Protein 3LZW (pdb70)

Nearest PDB structures (foldseek):
  3lzw-assembly1_A  TM=1.003E+00  e=1.083E-68  Bacillus subtilis
  8c16-assembly1_A  TM=9.761E-01  e=8.388E-53  Bacillus cereus ATCC 14579
  8c3m-assembly1_B  TM=6.891E-01  e=1.712E-38  Bacillus cereus ATCC 14579
  6gar-assembly1_B  TM=6.877E-01  e=2.517E-38  Bacillus cereus ATCC 14579
  6a4j-assembly1_B  TM=6.185E-01  e=4.947E-32  Staphylococcus aureus

B-factor: mean 24.21, std 14.95, range [6.67, 97.07]

Sequence (329 aa):
MREDTKVYDITIIGGGPVGLFTAFYGGMRQASVKIIESLPQLGGQLSALYPEKYIYDVAGFPKIRAQELINNLKEQMAKFDQTICLEQAVESVEKQADGVFKLVTNEETHYSKTVIITAGNGAFKPRKLELENAEQYEGKNLHYFVDDLQKFAGRRVAILGGGDSAVDWALMLEPIAKEVSIIHRRDKFRAHEHSVENLHASKVNVLTPFVPAELIGEDKIEQLVLEEVKGDRKEILEIDDLIVNYGFVSSLGPIKNWGLDIEKNSIVVKSTMETNIEGFFAAGDICTYEGKVNLIASGFGEAPTAVNNAKAYMDPKARVQPLHSTSLF

CATH classification: 3.50.50.60 (+1 more: 3.50.50.60)

Radius of gyration: 22.31 Å; Cα contacts (8 Å, |Δi|>4): 743; chains: 1; bounding box: 41×71×50 Å

Foldseek 3Di:
DAEDPDAWAEEEEAQALLSLLLLLLLQLLVTAYEYEAQAQDGHPCCVFPFQQDWDCPAPPPNIDRSVVSSVVSVVSNVVGDYHYHYNWFWQAWAQDPVQWIWTDTPPYIHIYNFYEYAAAQAHKDADADPAPCRVLQVVPFEAADDDDLQVQAQWAEEEEAQEQVRLVSQVVNLVGHVAYEYEALAPDGRYDVVSVVVSVVGPYHYHPNKDWDHFDDPRHTQKTWIAYDVDGDIDIDGGRHYYYHPGIDGHNNSVVVHPWDDDPQAGEADPLQDTPDPRYGYFANRYDDVPDDRDSNRSSVNSLSNSLSSSCSVDVVGHSDGDDPVPVD

Organism: Bacillus subtilis (strain 168) (NCBI:txid224308)

Solvent-accessible surface area: 16608 Å² total; per-residue (Å²): 154,131,102,32,105,110,61,18,31,0,0,0,12,11,0,9,15,15,0,0,33,0,0,16,33,0,8,18,31,163,9,33,2,0,0,2,12,23,2,44,72,22,0,10,51,4,14,15,99,64,45,70,98,104,17,152,87,8,90,77,69,124,126,6,85,0,42,73,4,0,68,50,7,80,125,66,9,76,112,52,135,42,49,64,15,67,99,8,16,11,83,37,10,85,77,62,121,111,25,29,1,60,0,29,2,82,65,23,11,0,29,0,98,0,0,0,0,10,14,16,83,6,34,24,105,21,118,100,11,168,28,139,72,2,128,112,6,67,86,106,0,8,25,22,68,21,124,67,49,118,91,0,50,50,72,82,2,0,0,0,5,6,21,49,54,0,0,60,56,0,42,79,0,59,109,44,11,128,88,9,9,0,2,16,167,104,100,142,6,187,7,77,132,119,24,23,94,67,0,109,78,20,166,13,72,41,23,32,28,11,54,19,37,80,16,59,15,156,92,84,2,82,55,0,18,0,71,47,51,207,29,160,110,150,59,113,21,103,12,44,6,0,0,3,18,74,33,52,70,43,70,10,39,58,8,112,123,17,59,21,74,44,101,178,81,19,0,46,10,113,104,51,13,29,2,81,39,108,0,1,3,0,0,1,38,0,1,27,75,182,67,33,82,98,80,23,36,23,0,32,40,9,0,27,46,0,0,9,29,0,33,28,77,37,52,124,182,21,192,69,138,27,134,141,56,132,91,84,133

Structure (mmCIF, N/CA/C/O backbone):
data_3LZW
#
_entry.id   3LZW
#
_cell.length_a   63.900
_cell.length_b   135.724
_cell.length_c   39.191
_cell.angle_alpha   90.00
_cell.angle_beta   90.00
_cell.angle_gamma   90.00
#
_symmetry.space_group_name_H-M   'P 21 21 2'
#
loop_
_entity.id
_entity.type
_entity.pdbx_description
1 polymer 'Ferredoxin--NADP reductase 2'
2 non-polymer 'FLAVIN-ADENINE DINUCLEOTIDE'
3 non-polymer 'NADP NICOTINAMIDE-ADENINE-DINUCLEOTIDE PHOSPHATE'
4 non-polymer 'SODIUM ION'
5 water water
#
loop_
_atom_site.group_PDB
_atom_site.id
_atom_site.type_symbol
_atom_site.label_atom_id
_atom_site.label_alt_id
_atom_site.label_comp_id
_atom_site.label_asym_id
_atom_site.label_entity_id
_atom_site.label_seq_id
_atom_site.pdbx_PDB_ins_code
_atom_site.Cartn_x
_atom_site.Cartn_y
_atom_site.Cartn_z
_atom_site.occupancy
_atom_site.B_iso_or_equiv
_atom_site.auth_seq_id
_atom_site.auth_comp_id
_atom_site.auth_asym_id
_atom_site.auth_atom_id
_atom_site.pdbx_PDB_model_num
ATOM 1 N N . MET A 1 1 ? -33.788 -18.191 9.803 1.00 26.53 1 MET A N 1
ATOM 2 C CA . MET A 1 1 ? -33.133 -16.941 9.329 1.00 25.73 1 MET A CA 1
ATOM 3 C C . MET A 1 1 ? -33.873 -15.733 9.878 1.00 25.61 1 MET A C 1
ATOM 4 O O . MET A 1 1 ? -35.096 -15.664 9.792 1.00 27.10 1 MET A O 1
ATOM 9 N N . ARG A 1 2 ? -33.132 -14.787 10.443 1.00 24.34 2 ARG A N 1
ATOM 10 C CA . ARG A 1 2 ? -33.692 -13.490 10.807 1.00 23.79 2 ARG A CA 1
ATOM 11 C C . ARG A 1 2 ? -33.041 -12.406 9.952 1.00 21.77 2 ARG A C 1
ATOM 12 O O . ARG A 1 2 ? -32.116 -12.680 9.185 1.00 20.33 2 ARG A O 1
ATOM 20 N N . GLU A 1 3 ? -33.563 -11.189 10.045 1.00 20.59 3 GLU A N 1
ATOM 21 C CA . GLU A 1 3 ? -33.109 -10.102 9.183 1.00 19.42 3 GLU A CA 1
ATOM 22 C C . GLU A 1 3 ? -33.022 -8.814 9.972 1.00 18.80 3 GLU A C 1
ATOM 23 O O . GLU A 1 3 ? -33.996 -8.404 10.607 1.00 19.19 3 GLU A O 1
ATOM 29 N N . ASP A 1 4 ? -31.851 -8.186 9.921 1.00 17.15 4 ASP A N 1
ATOM 30 C CA . ASP A 1 4 ? -31.625 -6.884 10.532 1.00 16.74 4 ASP A CA 1
ATOM 31 C C . ASP A 1 4 ? -31.720 -5.855 9.420 1.00 16.32 4 ASP A C 1
ATOM 32 O O . ASP A 1 4 ? -30.823 -5.763 8.590 1.00 15.36 4 ASP A O 1
ATOM 37 N N . THR A 1 5 ? -32.817 -5.097 9.395 1.00 16.38 5 THR A N 1
ATOM 38 C CA . THR A 1 5 ? -33.058 -4.156 8.298 1.00 16.56 5 THR A CA 1
ATOM 39 C C . THR A 1 5 ? -32.415 -2.782 8.509 1.00 16.42 5 THR A C 1
ATOM 40 O O . THR A 1 5 ? -32.684 -1.856 7.742 1.00 16.94 5 THR A O 1
ATOM 44 N N . LYS A 1 6 ? -31.569 -2.640 9.529 1.00 16.54 6 LYS A N 1
ATOM 45 C CA . LYS A 1 6 ? -30.757 -1.430 9.654 1.00 16.59 6 LYS A CA 1
ATOM 46 C C . LYS A 1 6 ? -29.549 -1.504 8.746 1.00 15.77 6 LYS A C 1
ATOM 47 O O . LYS A 1 6 ? -28.753 -2.437 8.839 1.00 16.03 6 LYS A O 1
ATOM 53 N N . VAL A 1 7 ? -29.415 -0.516 7.867 1.00 15.44 7 VAL A N 1
ATOM 54 C CA . VAL A 1 7 ? -28.237 -0.420 7.022 1.00 14.72 7 VAL A CA 1
ATOM 55 C C . VAL A 1 7 ? -27.152 0.273 7.834 1.00 13.94 7 VAL A C 1
ATOM 56 O O . VAL A 1 7 ? -27.212 1.482 8.069 1.00 14.57 7 VAL A O 1
ATOM 60 N N . TYR A 1 8 ? -26.176 -0.508 8.283 1.00 13.59 8 TYR A N 1
ATOM 61 C CA . TYR A 1 8 ? -25.034 0.026 9.007 1.00 12.89 8 TYR A CA 1
ATOM 62 C C . TYR A 1 8 ? -24.083 0.726 8.040 1.00 12.81 8 TYR A C 1
ATOM 63 O O . TYR A 1 8 ? -24.079 0.453 6.842 1.00 12.78 8 TYR A O 1
ATOM 72 N N . ASP A 1 9 ? -23.298 1.658 8.561 1.00 12.74 9 ASP A N 1
ATOM 73 C CA . ASP A 1 9 ? -22.267 2.322 7.767 1.00 12.48 9 ASP A CA 1
ATOM 74 C C . ASP A 1 9 ? -21.132 1.358 7.454 1.00 11.95 9 ASP A C 1
ATOM 75 O O . ASP A 1 9 ? -20.764 1.172 6.291 1.00 11.89 9 ASP A O 1
ATOM 80 N N . ILE A 1 10 ? -20.591 0.757 8.512 1.00 11.47 10 ILE A N 1
ATOM 81 C CA . ILE A 1 10 ? -19.479 -0.183 8.425 1.00 11.42 10 ILE A CA 1
ATOM 82 C C . ILE A 1 10 ? -19.855 -1.491 9.097 1.00 11.17 10 ILE A C 1
ATOM 83 O O . ILE A 1 10 ? -20.216 -1.516 10.276 1.00 11.32 10 ILE A O 1
ATOM 88 N N . THR A 1 11 ? -19.784 -2.578 8.344 1.00 10.89 11 THR A N 1
ATOM 89 C CA . THR A 1 11 ? -19.931 -3.916 8.920 1.00 10.46 11 THR A CA 1
ATOM 90 C C . THR A 1 11 ? -18.608 -4.649 8.780 1.00 9.99 11 THR A C 1
ATOM 91 O O . THR A 1 11 ? -18.058 -4.762 7.677 1.00 9.47 11 THR A O 1
ATOM 95 N N . ILE A 1 12 ? -18.113 -5.133 9.911 1.00 9.71 12 ILE A N 1
ATOM 96 C CA . ILE A 1 12 ? -16.795 -5.753 10.025 1.00 9.70 12 ILE A CA 1
ATOM 97 C C . ILE A 1 12 ? -16.968 -7.265 10.128 1.00 9.84 12 ILE A C 1
ATOM 98 O O . ILE A 1 12 ? -17.710 -7.756 10.987 1.00 9.94 12 ILE A O 1
ATOM 103 N N . ILE A 1 13 ? -16.295 -7.998 9.247 1.00 9.63 13 ILE A N 1
ATOM 104 C CA . ILE A 1 13 ? -16.328 -9.462 9.271 1.00 9.80 13 ILE A CA 1
ATOM 105 C C . ILE A 1 13 ? -15.100 -9.959 10.022 1.00 9.18 13 ILE A C 1
ATOM 106 O O . ILE A 1 13 ? -13.980 -9.953 9.492 1.00 9.24 13 ILE A O 1
ATOM 111 N N . GLY A 1 14 ? -15.321 -10.355 11.271 1.00 9.29 14 GLY A N 1
ATOM 112 C CA . GLY A 1 14 ? -14.278 -10.903 12.125 1.00 9.43 14 GLY A CA 1
ATOM 113 C C . GLY A 1 14 ? -13.886 -9.975 13.256 1.00 9.19 14 GLY A C 1
ATOM 114 O O . GLY A 1 14 ? -13.487 -8.831 13.017 1.00 9.47 14 GLY A O 1
ATOM 115 N N . GLY A 1 15 ? -13.966 -10.481 14.486 1.00 9.55 15 GLY A N 1
ATOM 116 C CA . GLY A 1 15 ? -13.701 -9.697 15.680 1.00 9.46 15 GLY A CA 1
ATOM 117 C C . GLY A 1 15 ? -12.393 -10.017 16.380 1.00 9.19 15 GLY A C 1
ATOM 118 O O . GLY A 1 15 ? -12.343 -10.073 17.610 1.00 8.56 15 GLY A O 1
ATOM 119 N N . GLY A 1 16 ? -11.345 -10.221 15.588 1.00 8.38 16 GLY A N 1
ATOM 120 C CA . GLY A 1 16 ? -9.975 -10.338 16.080 1.00 8.50 16 GLY A CA 1
ATOM 121 C C . GLY A 1 16 ? -9.430 -8.955 16.384 1.00 7.90 16 GLY A C 1
ATOM 122 O O . GLY A 1 16 ? -10.156 -7.973 16.274 1.00 6.85 16 GLY A O 1
ATOM 123 N N . PRO A 1 17 ? -8.139 -8.855 16.748 1.00 7.73 17 PRO A N 1
ATOM 124 C CA . PRO A 1 17 ? -7.600 -7.551 17.146 1.00 7.88 17 PRO A CA 1
ATOM 125 C C . PRO A 1 17 ? -7.785 -6.468 16.081 1.00 7.57 17 PRO A C 1
ATOM 126 O O . PRO A 1 17 ? -8.067 -5.323 16.411 1.00 8.00 17 PRO A O 1
ATOM 130 N N . VAL A 1 18 ? -7.645 -6.831 14.806 1.00 7.41 18 VAL A N 1
ATOM 131 C CA . VAL A 1 18 ? -7.736 -5.848 13.735 1.00 7.14 18 VAL A CA 1
ATOM 132 C C . VAL A 1 18 ? -9.188 -5.367 13.557 1.00 7.20 18 VAL A C 1
ATOM 133 O O . VAL A 1 18 ? -9.434 -4.166 13.440 1.00 7.34 18 VAL A O 1
ATOM 137 N N . GLY A 1 19 ? -10.138 -6.294 13.597 1.00 7.72 19 GLY A N 1
ATOM 138 C CA . GLY A 1 19 ? -11.569 -5.958 13.598 1.00 7.72 19 GLY A CA 1
ATOM 139 C C . GLY A 1 19 ? -11.990 -5.074 14.759 1.00 7.81 19 GLY A C 1
ATOM 140 O O . GLY A 1 19 ? -12.788 -4.151 14.590 1.00 8.21 19 GLY A O 1
ATOM 141 N N . LEU A 1 20 ? -11.455 -5.352 15.944 1.00 7.69 20 LEU A N 1
ATOM 142 C CA . LEU A 1 20 ? -11.735 -4.521 17.118 1.00 8.16 20 LEU A CA 1
ATOM 143 C C . LEU A 1 20 ? -11.207 -3.087 16.943 1.00 7.97 20 LEU A C 1
ATOM 144 O O . LEU A 1 20 ? -11.908 -2.119 17.238 1.00 8.41 20 LEU A O 1
ATOM 149 N N . PHE A 1 21 ? -9.986 -2.929 16.436 1.00 8.30 21 PHE A N 1
ATOM 150 C CA . PHE A 1 21 ? -9.463 -1.578 16.249 1.00 8.07 21 PHE A CA 1
ATOM 151 C C . PHE A 1 21 ? -10.183 -0.880 15.085 1.00 8.09 21 PHE A C 1
ATOM 152 O O . PHE A 1 21 ? -10.431 0.330 15.133 1.00 8.30 21 PHE A O 1
ATOM 160 N N . THR A 1 22 ? -10.535 -1.642 14.054 1.00 8.38 22 THR A N 1
ATOM 161 C CA . THR A 1 22 ? -11.397 -1.132 12.974 1.00 8.76 22 THR A CA 1
ATOM 162 C C . THR A 1 22 ? -12.714 -0.575 13.539 1.00 9.08 22 THR A C 1
ATOM 163 O O . THR A 1 22 ? -13.115 0.544 13.202 1.00 8.97 22 THR A O 1
ATOM 167 N N . ALA A 1 23 ? -13.368 -1.343 14.415 1.00 9.42 23 ALA A N 1
ATOM 168 C CA . ALA A 1 23 ? -14.607 -0.913 15.070 1.00 9.76 23 ALA A CA 1
ATOM 169 C C . ALA A 1 23 ? -14.412 0.402 15.834 1.00 9.98 23 ALA A C 1
ATOM 170 O O . ALA A 1 23 ? -15.197 1.348 15.670 1.00 10.18 23 ALA A O 1
ATOM 172 N N . PHE A 1 24 ? -13.357 0.464 16.644 1.00 9.57 24 PHE A N 1
ATOM 173 C CA . PHE A 1 24 ? -13.002 1.691 17.347 1.00 9.90 24 PHE A CA 1
ATOM 174 C C . PHE A 1 24 ? -12.874 2.875 16.385 1.00 10.10 24 PHE A C 1
ATOM 175 O O . PHE A 1 24 ? -13.462 3.934 16.618 1.00 10.58 24 PHE A O 1
ATOM 183 N N . TYR A 1 25 ? -12.105 2.707 15.309 1.00 10.17 25 TYR A N 1
ATOM 184 C CA . TYR A 1 25 ? -11.885 3.829 14.400 1.00 10.55 25 TYR A CA 1
ATOM 185 C C . TYR A 1 25 ? -13.181 4.243 13.670 1.00 10.71 25 TYR A C 1
ATOM 186 O O . TYR A 1 25 ? -13.366 5.412 13.337 1.00 10.54 25 TYR A O 1
ATOM 195 N N . GLY A 1 26 ? -14.073 3.284 13.443 1.00 10.62 26 GLY A N 1
ATOM 196 C CA . GLY A 1 26 ? -15.390 3.597 12.899 1.00 11.52 26 GLY A CA 1
ATOM 197 C C . GLY A 1 26 ? -16.114 4.579 13.799 1.00 12.01 26 GLY A C 1
ATOM 198 O O . GLY A 1 26 ? -16.752 5.520 13.323 1.00 11.92 26 GLY A O 1
ATOM 199 N N . GLY A 1 27 ? -16.004 4.356 15.108 1.00 12.02 27 GLY A N 1
AT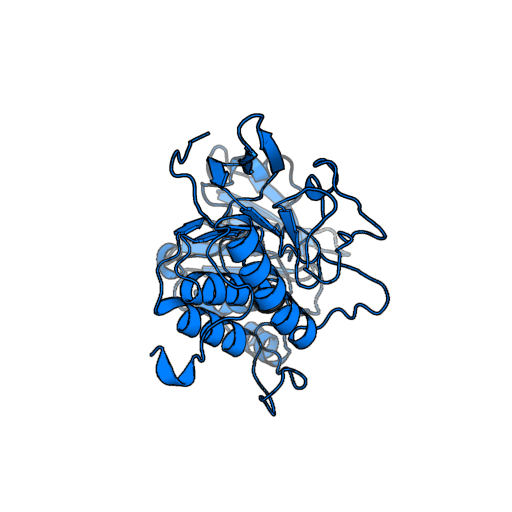OM 200 C CA . GLY A 1 27 ? -16.584 5.251 16.100 1.00 13.26 27 GLY A CA 1
ATOM 201 C C . GLY A 1 27 ? -15.966 6.636 16.050 1.00 13.93 27 GLY A C 1
ATOM 202 O O . GLY A 1 27 ? -16.666 7.646 16.170 1.00 14.34 27 GLY A O 1
ATOM 203 N N . MET A 1 28 ? -14.650 6.675 15.846 1.00 13.89 28 MET A N 1
ATOM 204 C CA . MET A 1 28 ? -13.918 7.935 15.722 1.00 14.88 28 MET A CA 1
ATOM 205 C C . MET A 1 28 ? -14.397 8.771 14.542 1.00 14.52 28 MET A C 1
ATOM 206 O O . MET A 1 28 ? -14.314 10.005 14.574 1.00 14.88 28 MET A O 1
ATOM 211 N N . ARG A 1 29 ? -14.888 8.101 13.502 1.00 13.86 29 ARG A N 1
ATOM 212 C CA . ARG A 1 29 ? -15.431 8.780 12.337 1.00 14.30 29 ARG A CA 1
ATOM 213 C C . ARG A 1 29 ? -16.964 8.831 12.358 1.00 14.85 29 ARG A C 1
ATOM 214 O O . ARG A 1 29 ? -17.588 9.074 11.332 1.00 15.37 29 ARG A O 1
ATOM 222 N N . GLN A 1 30 ? -17.559 8.627 13.531 1.00 15.47 30 GLN A N 1
ATOM 223 C CA . GLN A 1 30 ? -19.010 8.751 13.708 1.00 16.63 30 GLN A CA 1
ATOM 224 C C . GLN A 1 30 ? -19.804 7.882 12.724 1.00 16.07 30 GLN A C 1
ATOM 225 O O . GLN A 1 30 ? -20.812 8.315 12.162 1.00 17.14 30 GLN A O 1
ATOM 231 N N . ALA A 1 31 ? -19.339 6.653 12.536 1.00 14.49 31 ALA A N 1
ATOM 232 C CA . ALA A 1 31 ? -20.006 5.682 11.683 1.00 14.18 31 ALA A CA 1
ATOM 233 C C . ALA A 1 31 ? -20.715 4.639 12.548 1.00 14.04 31 ALA A C 1
ATOM 234 O O . ALA A 1 31 ? -20.181 4.219 13.587 1.00 14.05 31 ALA A O 1
ATOM 236 N N . SER A 1 32 ? -21.914 4.228 12.137 1.00 13.76 32 SER A N 1
ATOM 237 C CA . SER A 1 32 ? -22.564 3.073 12.760 1.00 13.27 32 SER A CA 1
ATOM 238 C C . SER A 1 32 ? -21.749 1.823 12.424 1.00 12.18 32 SER A C 1
ATOM 239 O O . SER A 1 32 ? -21.299 1.649 11.283 1.00 11.91 32 SER A O 1
ATOM 242 N N . VAL A 1 33 ? -21.514 0.987 13.433 1.00 11.87 33 VAL A N 1
ATOM 243 C CA . VAL A 1 33 ? -20.607 -0.146 13.300 1.00 11.64 33 VAL A CA 1
ATOM 244 C C . VAL A 1 33 ? -21.247 -1.446 13.788 1.00 11.72 33 VAL A C 1
ATOM 245 O O . VAL A 1 33 ? -21.853 -1.494 14.867 1.00 12.01 33 VAL A O 1
ATOM 249 N N . LYS A 1 34 ? -21.099 -2.486 12.976 1.00 11.33 34 LYS A N 1
ATOM 250 C CA . LYS A 1 34 ? -21.421 -3.847 13.380 1.00 11.75 34 LYS A CA 1
ATOM 251 C C . LYS A 1 34 ? -20.207 -4.746 13.208 1.00 11.65 34 LYS A C 1
ATOM 252 O O . LYS A 1 34 ? -19.510 -4.658 12.186 1.00 11.69 34 LYS A O 1
ATOM 258 N N . ILE A 1 35 ? -19.967 -5.607 14.196 1.00 11.85 35 ILE A N 1
ATOM 259 C CA . ILE A 1 35 ? -18.990 -6.689 14.078 1.00 11.85 35 ILE A CA 1
ATOM 260 C C . ILE A 1 35 ? -19.728 -8.022 14.016 1.00 11.70 35 ILE A C 1
ATOM 261 O O . ILE A 1 35 ? -20.566 -8.319 14.872 1.00 11.87 35 ILE A O 1
ATOM 266 N N . ILE A 1 36 ? -19.399 -8.829 13.010 1.00 11.01 36 ILE A N 1
ATOM 267 C CA . ILE A 1 36 ? -19.913 -10.195 12.921 1.00 11.03 36 ILE A CA 1
ATOM 268 C C . ILE A 1 36 ? -18.735 -11.151 13.135 1.00 10.82 36 ILE A C 1
ATOM 269 O O . ILE A 1 36 ? -17.708 -11.041 12.458 1.00 10.30 36 ILE A O 1
ATOM 274 N N . GLU A 1 37 ? -18.883 -12.055 14.102 1.00 10.74 37 GLU A N 1
ATOM 275 C CA . GLU A 1 37 ? -17.811 -12.968 14.505 1.00 10.83 37 GLU A CA 1
ATOM 276 C C . GLU A 1 37 ? -18.339 -14.393 14.647 1.00 11.07 37 GLU A C 1
ATOM 277 O O . GLU A 1 37 ? -19.388 -14.619 15.264 1.00 11.41 37 GLU A O 1
ATOM 283 N N . SER A 1 38 ? -17.580 -15.338 14.090 1.00 11.02 38 SER A N 1
ATOM 284 C CA . SER A 1 38 ? -17.906 -16.761 14.084 1.00 12.10 38 SER A CA 1
ATOM 285 C C . SER A 1 38 ? -17.980 -17.410 15.473 1.00 12.44 38 SER A C 1
ATOM 286 O O . SER A 1 38 ? -18.847 -18.241 15.724 1.00 12.58 38 SER A O 1
ATOM 289 N N . LEU A 1 39 ? -17.049 -17.046 16.350 1.00 12.40 39 LEU A N 1
ATOM 290 C CA . LEU A 1 39 ? -16.948 -17.619 17.692 1.00 12.95 39 LEU A CA 1
ATOM 291 C C . LEU A 1 39 ? -17.873 -16.915 18.677 1.00 13.62 39 LEU A C 1
ATOM 292 O O . LEU A 1 39 ? -18.362 -15.822 18.394 1.00 13.69 39 LEU A O 1
ATOM 297 N N . PRO A 1 40 ? -18.106 -17.534 19.848 1.00 14.76 40 PRO A N 1
ATOM 298 C CA . PRO A 1 40 ? -18.862 -16.861 20.897 1.00 15.01 40 PRO A CA 1
ATOM 299 C C . PRO A 1 40 ? -18.001 -15.903 21.727 1.00 14.91 40 PRO A C 1
ATOM 300 O O . PRO A 1 40 ? -18.415 -15.494 22.807 1.00 14.85 40 PRO A O 1
ATOM 304 N N . GLN A 1 41 ? -16.818 -15.555 21.221 1.00 14.08 41 GLN A N 1
ATOM 305 C CA . GLN A 1 41 ? -15.937 -14.577 21.867 1.00 14.16 41 GLN A CA 1
ATOM 306 C C . GLN A 1 41 ? -15.240 -13.743 20.809 1.00 13.12 41 GLN A C 1
ATOM 307 O O . GLN A 1 41 ? -15.062 -14.203 19.677 1.00 13.02 41 GLN A O 1
ATOM 313 N N . LEU A 1 42 ? -14.838 -12.531 21.185 1.00 12.35 42 LEU A N 1
ATOM 314 C CA . LEU A 1 42 ? -13.964 -11.712 20.355 1.00 11.57 42 LEU A CA 1
ATOM 315 C C . LEU A 1 42 ? -12.515 -12.050 20.689 1.00 11.46 42 LEU A C 1
ATOM 316 O O . LEU A 1 42 ? -12.236 -12.740 21.687 1.00 12.21 42 LEU A O 1
ATOM 321 N N . GLY A 1 43 ? -11.604 -11.582 19.846 1.00 10.77 43 GLY A N 1
ATOM 322 C CA . GLY A 1 43 ? -10.172 -11.695 20.104 1.00 10.55 43 GLY A CA 1
ATOM 323 C C . GLY A 1 43 ? -9.369 -12.485 19.080 1.00 10.45 43 GLY A C 1
ATOM 324 O O . GLY A 1 43 ? -8.139 -12.449 19.110 1.00 9.81 43 GLY A O 1
ATOM 325 N N . GLY A 1 44 ? -10.051 -13.210 18.186 1.00 9.91 44 GLY A N 1
ATOM 326 C CA . GLY A 1 44 ? -9.392 -13.865 17.057 1.00 9.74 44 GLY A CA 1
ATOM 327 C C . GLY A 1 44 ? -8.307 -14.844 17.472 1.00 9.69 44 GLY A C 1
ATOM 328 O O . GLY A 1 44 ? -8.497 -15.629 18.406 1.00 10.10 44 GLY A O 1
ATOM 329 N N . GLN A 1 45 ? -7.165 -14.794 16.788 1.00 9.50 45 GLN A N 1
ATOM 330 C CA . GLN A 1 45 ? -6.055 -15.719 17.067 1.00 9.83 45 GLN A CA 1
ATOM 331 C C . GLN A 1 45 ? -5.484 -15.539 18.472 1.00 9.81 45 GLN A C 1
ATOM 332 O O . GLN A 1 45 ? -5.025 -16.490 19.091 1.00 9.79 45 GLN A O 1
ATOM 338 N N . LEU A 1 46 ? -5.492 -14.307 18.965 1.00 9.58 46 LEU A N 1
ATOM 339 C CA . LEU A 1 46 ? -4.936 -14.026 20.281 1.00 10.32 46 LEU A CA 1
ATOM 340 C C . LEU A 1 46 ? -5.741 -14.746 21.372 1.00 10.85 46 LEU A C 1
ATOM 341 O O . LEU A 1 46 ? -5.193 -15.476 22.196 1.00 11.18 46 LEU A O 1
ATOM 346 N N . SER A 1 47 ? -7.051 -14.565 21.348 1.00 11.02 47 SER A N 1
ATOM 347 C CA . SER A 1 47 ? -7.917 -15.141 22.374 1.00 11.73 47 SER A CA 1
ATOM 348 C C . SER A 1 47 ? -8.112 -16.648 22.213 1.00 12.48 47 SER A C 1
ATOM 349 O O . SER A 1 47 ? -8.264 -17.358 23.204 1.00 13.00 47 SER A O 1
ATOM 352 N N . ALA A 1 48 ? -8.093 -17.126 20.972 1.00 12.26 48 ALA A N 1
ATOM 353 C CA . ALA A 1 48 ? -8.347 -18.532 20.679 1.00 12.72 48 ALA A CA 1
ATOM 354 C C . ALA A 1 48 ? -7.095 -19.394 20.793 1.00 12.91 48 ALA A C 1
ATOM 355 O O . ALA A 1 48 ? -7.176 -20.554 21.228 1.00 14.36 48 ALA A O 1
ATOM 357 N N . LEU A 1 49 ? -5.942 -18.833 20.427 1.00 12.94 49 LEU A N 1
ATOM 358 C CA . LEU A 1 49 ? -4.722 -19.633 20.263 1.00 12.90 49 LEU A CA 1
ATOM 359 C C . LEU A 1 49 ? -3.560 -19.327 21.215 1.00 12.66 49 LEU A C 1
ATOM 360 O O . LEU A 1 49 ? -2.754 -20.221 21.475 1.00 13.11 49 LEU A O 1
ATOM 365 N N . TYR A 1 50 ? -3.450 -18.097 21.713 1.00 11.77 50 TYR A N 1
ATOM 366 C CA . TYR A 1 50 ? -2.356 -17.755 22.640 1.00 11.94 50 TYR A CA 1
ATOM 367 C C . TYR A 1 50 ? -2.677 -16.651 23.649 1.00 11.66 50 TYR A C 1
ATOM 368 O O . TYR A 1 50 ? -1.863 -15.746 23.868 1.00 11.37 50 TYR A O 1
ATOM 377 N N . PRO A 1 51 ? -3.841 -16.755 24.320 1.00 11.77 51 PRO A N 1
ATOM 378 C CA . PRO A 1 51 ? -4.293 -15.678 25.208 1.00 11.86 51 PRO A CA 1
ATOM 379 C C . PRO A 1 51 ? -3.320 -15.378 26.350 1.00 12.15 51 PRO A C 1
ATOM 380 O O . PRO A 1 51 ? -3.277 -14.240 26.842 1.00 11.88 51 PRO A O 1
ATOM 384 N N . GLU A 1 52 ? -2.550 -16.395 26.746 1.00 13.16 52 GLU A N 1
ATOM 385 C CA . GLU A 1 52 ? -1.651 -16.330 27.896 1.00 13.76 52 GLU A CA 1
ATOM 386 C C . GLU A 1 52 ? -0.256 -15.782 27.558 1.00 13.79 52 GLU A C 1
ATOM 387 O O . GLU A 1 52 ? 0.515 -15.437 28.460 1.00 13.72 52 GLU A O 1
ATOM 393 N N . LYS A 1 53 ? 0.080 -15.727 26.272 1.00 13.56 53 LYS A N 1
ATOM 394 C CA . LYS A 1 53 ? 1.453 -15.448 25.869 1.00 14.12 53 LYS A CA 1
ATOM 395 C C . LYS A 1 53 ? 1.707 -13.948 25.807 1.00 13.67 53 LYS A C 1
ATOM 396 O O . LYS A 1 53 ? 0.805 -13.167 25.489 1.00 13.01 53 LYS A O 1
ATOM 402 N N . TYR A 1 54 ? 2.947 -13.560 26.091 1.00 14.01 54 TYR A N 1
ATOM 403 C CA . TYR A 1 54 ? 3.350 -12.162 26.010 1.00 14.00 54 TYR A CA 1
ATOM 404 C C . TYR A 1 54 ? 3.852 -11.853 24.612 1.00 13.46 54 TYR A C 1
ATOM 405 O O . TYR A 1 54 ? 4.646 -12.612 24.051 1.00 14.10 54 TYR A O 1
ATOM 414 N N . ILE A 1 55 ? 3.334 -10.760 24.049 1.00 12.55 55 ILE A N 1
ATOM 415 C CA . ILE A 1 55 ? 3.695 -10.272 22.723 1.00 11.90 55 ILE A CA 1
ATOM 416 C C . ILE A 1 55 ? 4.644 -9.093 22.912 1.00 11.64 55 ILE A C 1
ATOM 417 O O . ILE A 1 55 ? 4.408 -8.243 23.763 1.00 10.85 55 ILE A O 1
ATOM 422 N N . TYR A 1 56 ? 5.697 -9.032 22.102 1.00 11.56 56 TYR A N 1
ATOM 423 C CA . TYR A 1 56 ? 6.761 -8.039 22.308 1.00 11.47 56 TYR A CA 1
ATOM 424 C C . TYR A 1 56 ? 6.886 -7.010 21.177 1.00 11.16 56 TYR A C 1
ATOM 425 O O . TYR A 1 56 ? 7.596 -6.019 21.339 1.00 10.94 56 TYR A O 1
ATOM 434 N N . ASP A 1 57 ? 6.200 -7.230 20.056 1.00 10.26 57 ASP A N 1
ATOM 435 C CA . ASP A 1 57 ? 6.376 -6.373 18.866 1.00 10.31 57 ASP A CA 1
ATOM 436 C C . ASP A 1 57 ? 5.128 -5.580 18.447 1.00 9.76 57 ASP A C 1
ATOM 437 O O . ASP A 1 57 ? 4.977 -5.238 17.268 1.00 9.51 57 ASP A O 1
ATOM 442 N N . VAL A 1 58 ? 4.238 -5.292 19.400 1.00 9.28 58 VAL A N 1
ATOM 443 C CA . VAL A 1 58 ? 3.148 -4.347 19.168 1.00 9.34 58 VAL A CA 1
ATOM 444 C C . VAL A 1 58 ? 3.664 -2.979 19.612 1.00 9.18 58 VAL A C 1
ATOM 445 O O . VAL A 1 58 ? 4.188 -2.843 20.713 1.00 9.93 58 VAL A O 1
ATOM 449 N N . ALA A 1 59 ? 3.516 -1.973 18.753 1.00 9.25 59 ALA A N 1
ATOM 450 C CA . ALA A 1 59 ? 4.130 -0.670 18.991 1.00 9.79 59 ALA A CA 1
ATOM 451 C C . ALA A 1 59 ? 3.639 -0.029 20.293 1.00 9.93 59 ALA A C 1
ATOM 452 O O . ALA A 1 59 ? 2.428 0.140 20.512 1.00 9.37 59 ALA A O 1
ATOM 454 N N . GLY A 1 60 ? 4.599 0.309 21.153 1.00 10.34 60 GLY A N 1
ATOM 455 C CA . GLY A 1 60 ? 4.323 0.967 22.430 1.00 10.85 60 GLY A CA 1
ATOM 456 C C . GLY A 1 60 ? 4.210 0.039 23.624 1.00 11.16 60 GLY A C 1
ATOM 457 O O . GLY A 1 60 ? 4.099 0.511 24.759 1.00 11.46 60 GLY A O 1
ATOM 458 N N . PHE A 1 61 ? 4.237 -1.274 23.391 1.00 11.00 61 PHE A N 1
ATOM 459 C CA . PHE A 1 61 ? 4.162 -2.255 24.471 1.00 11.50 61 PHE A CA 1
ATOM 460 C C . PHE A 1 61 ? 5.466 -3.046 24.602 1.00 11.87 61 PHE A C 1
ATOM 461 O O . PHE A 1 61 ? 5.697 -3.990 23.853 1.00 11.53 61 PHE A O 1
ATOM 469 N N . PRO A 1 62 ? 6.319 -2.668 25.569 1.00 12.47 62 PRO A N 1
ATOM 470 C CA . PRO A 1 62 ? 7.510 -3.478 25.846 1.00 12.75 62 PRO A CA 1
ATOM 471 C C . PRO A 1 62 ? 7.175 -4.975 25.984 1.00 12.71 62 PRO A C 1
ATOM 472 O O . PRO A 1 62 ? 7.915 -5.829 25.506 1.00 12.85 62 PRO A O 1
ATOM 476 N N . LYS A 1 63 ? 6.052 -5.275 26.621 1.00 12.97 63 LYS A N 1
ATOM 477 C CA . LYS A 1 63 ? 5.443 -6.597 26.545 1.00 13.38 63 LYS A CA 1
ATOM 478 C C . LYS A 1 63 ? 3.975 -6.478 26.929 1.00 13.41 63 LYS A C 1
ATOM 479 O O . LYS A 1 63 ? 3.612 -5.643 27.773 1.00 14.04 63 LYS A O 1
ATOM 485 N N . ILE A 1 64 ? 3.139 -7.294 26.302 1.00 12.76 64 ILE A N 1
ATOM 486 C CA . ILE A 1 64 ? 1.725 -7.343 26.649 1.00 12.74 64 ILE A CA 1
ATOM 487 C C . ILE A 1 64 ? 1.165 -8.742 26.409 1.00 12.27 64 ILE A C 1
ATOM 488 O O . ILE A 1 64 ? 1.351 -9.344 25.339 1.00 11.84 64 ILE A O 1
ATOM 493 N N . ARG A 1 65 ? 0.483 -9.250 27.431 1.00 12.48 65 ARG A N 1
ATOM 494 C CA . ARG A 1 65 ? -0.222 -10.510 27.356 1.00 12.53 65 ARG A CA 1
ATOM 495 C C . ARG A 1 65 ? -1.312 -10.389 26.295 1.00 11.63 65 ARG A C 1
ATOM 496 O O . ARG A 1 65 ? -2.021 -9.383 26.264 1.00 11.16 65 ARG A O 1
ATOM 504 N N . ALA A 1 66 ? -1.430 -11.399 25.430 1.00 11.35 66 ALA A N 1
ATOM 505 C CA . ALA A 1 66 ? -2.328 -11.342 24.270 1.00 10.95 66 ALA A CA 1
ATOM 506 C C . ALA A 1 66 ? -3.768 -10.996 24.665 1.00 10.81 66 ALA A C 1
ATOM 507 O O . ALA A 1 66 ? -4.381 -10.108 24.068 1.00 10.31 66 ALA A O 1
ATOM 509 N N . GLN A 1 67 ? -4.304 -11.677 25.673 1.00 10.90 67 GLN A N 1
ATOM 510 C CA . GLN A 1 67 ? -5.675 -11.406 26.104 1.00 11.20 67 GLN A CA 1
ATOM 511 C C . GLN A 1 67 ? -5.820 -9.999 26.676 1.00 10.75 67 GLN A C 1
ATOM 512 O O . GLN A 1 67 ? -6.887 -9.393 26.559 1.00 10.87 67 GLN A O 1
ATOM 518 N N . GLU A 1 68 ? -4.763 -9.483 27.302 1.00 11.12 68 GLU A N 1
ATOM 519 C CA . GLU A 1 68 ? -4.801 -8.117 27.816 1.00 11.24 68 GLU A CA 1
ATOM 520 C C . GLU A 1 68 ? -4.927 -7.125 26.672 1.00 10.81 68 GLU A C 1
ATOM 521 O O . GLU A 1 68 ? -5.657 -6.142 26.790 1.00 9.85 68 GLU A O 1
ATOM 527 N N . LEU A 1 69 ? -4.221 -7.385 25.569 1.00 9.88 69 LEU A N 1
ATOM 528 C CA . LEU A 1 69 ? -4.309 -6.517 24.394 1.00 9.42 69 LEU A CA 1
ATOM 529 C C . LEU A 1 69 ? -5.742 -6.493 23.876 1.00 9.00 69 LEU A C 1
ATOM 530 O O . LEU A 1 69 ? -6.297 -5.422 23.615 1.00 9.16 69 LEU A O 1
ATOM 535 N N . ILE A 1 70 ? -6.338 -7.675 23.742 1.00 8.90 70 ILE A N 1
ATOM 536 C CA . ILE A 1 70 ? -7.729 -7.792 23.328 1.00 8.62 70 ILE A CA 1
ATOM 537 C C . ILE A 1 70 ? -8.654 -7.008 24.264 1.00 8.97 70 ILE A C 1
ATOM 538 O O . ILE A 1 70 ? -9.516 -6.259 23.811 1.00 9.21 70 ILE A O 1
ATOM 543 N N . ASN A 1 71 ? -8.462 -7.162 25.567 1.00 9.54 71 ASN A N 1
ATOM 544 C CA . ASN A 1 71 ? -9.287 -6.443 26.534 1.00 10.12 71 ASN A CA 1
ATOM 545 C C . ASN A 1 71 ? -9.108 -4.928 26.426 1.00 9.96 71 ASN A C 1
ATOM 546 O O . ASN A 1 71 ? -10.091 -4.179 26.533 1.00 10.30 71 ASN A O 1
ATOM 551 N N . ASN A 1 72 ? -7.868 -4.487 26.188 1.00 9.29 72 ASN A N 1
ATOM 552 C CA . ASN A 1 72 ? -7.587 -3.070 25.939 1.00 9.79 72 ASN A CA 1
ATOM 553 C C . ASN A 1 72 ? -8.339 -2.535 24.717 1.00 9.34 72 ASN A C 1
ATOM 554 O O . ASN A 1 72 ? -8.863 -1.416 24.741 1.00 9.75 72 ASN A O 1
ATOM 559 N N . LEU A 1 73 ? -8.365 -3.319 23.646 1.00 9.38 73 LEU A N 1
ATOM 560 C CA . LEU A 1 73 ? -9.110 -2.933 22.439 1.00 9.38 73 LEU A CA 1
ATOM 561 C C . LEU A 1 73 ? -10.610 -2.835 22.729 1.00 10.19 73 LEU A C 1
ATOM 562 O O . LEU A 1 73 ? -11.295 -1.942 22.218 1.00 10.53 73 LEU A O 1
ATOM 567 N N . LYS A 1 74 ? -11.121 -3.770 23.529 1.00 10.58 74 LYS A N 1
ATOM 568 C CA . LYS A 1 74 ? -12.529 -3.743 23.929 1.00 11.47 74 LYS A CA 1
ATOM 569 C C . LYS A 1 74 ? -12.821 -2.469 24.728 1.00 12.08 74 LYS A C 1
ATOM 570 O O . LYS A 1 74 ? -13.860 -1.827 24.539 1.00 12.25 74 LYS A O 1
ATOM 576 N N . GLU A 1 75 ? -11.895 -2.103 25.604 1.00 12.32 75 GLU A N 1
ATOM 577 C CA . GLU A 1 75 ? -12.040 -0.890 26.403 1.00 13.29 75 GLU A CA 1
ATOM 578 C C . GLU A 1 75 ? -12.018 0.343 25.506 1.00 13.49 75 GLU A C 1
ATOM 579 O O . GLU A 1 75 ? -12.815 1.270 25.685 1.00 13.22 75 GLU A O 1
ATOM 585 N N . GLN A 1 76 ? -11.100 0.344 24.543 1.00 13.36 76 GLN A N 1
ATOM 586 C CA . GLN A 1 76 ? -11.006 1.437 23.575 1.00 14.35 76 GLN A CA 1
ATOM 587 C C . GLN A 1 76 ? -12.329 1.661 22.848 1.00 15.16 76 GLN A C 1
ATOM 588 O O . GLN A 1 76 ? -12.823 2.787 22.766 1.00 15.84 76 GLN A O 1
ATOM 594 N N . MET A 1 77 ? -12.908 0.588 22.328 1.00 16.24 77 MET A N 1
ATOM 595 C CA . MET A 1 77 ? -14.153 0.711 21.563 1.00 17.34 77 MET A CA 1
ATOM 596 C C . MET A 1 77 ? -15.393 0.962 22.439 1.00 17.80 77 MET A C 1
ATOM 597 O O . MET A 1 77 ? -16.419 1.403 21.933 1.00 18.03 77 MET A O 1
ATOM 602 N N . ALA A 1 78 ? -15.285 0.728 23.749 1.00 18.32 78 ALA A N 1
ATOM 603 C CA . ALA A 1 78 ? -16.413 0.897 24.677 1.00 19.58 78 ALA A CA 1
ATOM 604 C C . ALA A 1 78 ? -16.972 2.322 24.742 1.00 20.33 78 ALA A C 1
ATOM 605 O O . ALA A 1 78 ? -18.111 2.520 25.165 1.00 21.36 78 ALA A O 1
ATOM 607 N N . LYS A 1 79 ? -16.180 3.310 24.334 1.00 20.30 79 LYS A N 1
ATOM 608 C CA . LYS A 1 79 ? -16.638 4.701 24.305 1.00 21.13 79 LYS A CA 1
ATOM 609 C C . LYS A 1 79 ? -17.671 4.942 23.200 1.00 20.46 79 LYS A C 1
ATOM 610 O O . LYS A 1 79 ? -18.421 5.918 23.252 1.00 21.03 79 LYS A O 1
ATOM 616 N N . PHE A 1 80 ? -17.716 4.049 22.216 1.00 19.22 80 PHE A N 1
ATOM 617 C CA . PHE A 1 80 ? -18.636 4.173 21.088 1.00 19.20 80 PHE A CA 1
ATOM 618 C C . PHE A 1 80 ? -19.653 3.037 21.083 1.00 19.53 80 PHE A C 1
ATOM 619 O O . PHE A 1 80 ? -19.522 2.069 21.841 1.00 19.66 80 PHE A O 1
ATOM 627 N N . ASP A 1 81 ? -20.674 3.170 20.242 1.00 19.94 81 ASP A N 1
ATOM 628 C CA . ASP A 1 81 ? -21.688 2.138 20.086 1.00 20.46 81 ASP A CA 1
ATOM 629 C C . ASP A 1 81 ? -21.319 1.218 18.935 1.00 19.34 81 ASP A C 1
ATOM 630 O O . ASP A 1 81 ? -21.013 1.684 17.836 1.00 19.09 81 ASP A O 1
ATOM 635 N N . GLN A 1 82 ? -21.328 -0.083 19.207 1.00 18.24 82 GLN A N 1
ATOM 636 C CA . GLN A 1 82 ? -21.218 -1.102 18.176 1.00 17.32 82 GLN A CA 1
ATOM 637 C C . GLN A 1 82 ? -22.303 -2.144 18.422 1.00 16.77 82 GLN A C 1
ATOM 638 O O . GLN A 1 82 ? -22.684 -2.409 19.565 1.00 17.31 82 GLN A O 1
ATOM 644 N N . THR A 1 83 ? -22.795 -2.722 17.340 1.00 15.22 83 THR A N 1
ATOM 645 C CA . THR A 1 83 ? -23.621 -3.907 17.406 1.00 14.90 83 THR A CA 1
ATOM 646 C C . THR A 1 83 ? -22.717 -5.115 17.188 1.00 14.10 83 THR A C 1
ATOM 647 O O . THR A 1 83 ? -22.034 -5.216 16.164 1.00 14.07 83 THR A O 1
ATOM 651 N N . ILE A 1 84 ? -22.678 -6.008 18.170 1.00 13.78 84 ILE A N 1
ATOM 652 C CA . ILE A 1 84 ? -21.819 -7.193 18.100 1.00 13.64 84 ILE A CA 1
ATOM 653 C C . ILE A 1 84 ? -22.675 -8.443 17.914 1.00 13.48 84 ILE A C 1
ATOM 654 O O . ILE A 1 84 ? -23.598 -8.702 18.692 1.00 13.35 84 ILE A O 1
ATOM 659 N N . CYS A 1 85 ? -22.383 -9.187 16.853 1.00 12.92 85 CYS A N 1
ATOM 660 C CA . CYS A 1 85 ? -23.117 -10.407 16.511 1.00 13.62 85 CYS A CA 1
ATOM 661 C C . CYS A 1 85 ? -22.161 -11.585 16.563 1.00 13.26 85 CYS A C 1
ATOM 662 O O . CYS A 1 85 ? -21.437 -11.855 15.598 1.00 12.89 85 CYS A O 1
ATOM 665 N N . LEU A 1 86 ? -22.155 -12.270 17.701 1.00 13.56 86 LEU A N 1
ATOM 666 C CA . LEU A 1 86 ? -21.312 -13.450 17.908 1.00 13.53 86 LEU A CA 1
ATOM 667 C C . LEU A 1 86 ? -22.001 -14.717 17.425 1.00 13.77 86 LEU A C 1
ATOM 668 O O . LEU A 1 86 ? -23.207 -14.725 17.192 1.00 14.35 86 LEU A O 1
ATOM 673 N N . GLU A 1 87 ? -21.222 -15.788 17.302 1.00 13.81 87 GLU A N 1
ATOM 674 C CA . GLU A 1 87 ? -21.704 -17.079 16.797 1.00 14.23 87 GLU A CA 1
ATOM 675 C C . GLU A 1 87 ? -22.389 -16.951 15.435 1.00 14.24 87 GLU A C 1
ATOM 676 O O . GLU A 1 87 ? -23.408 -17.603 15.174 1.00 13.70 87 GLU A O 1
ATOM 682 N N . GLN A 1 88 ? -21.826 -16.098 14.580 1.00 13.19 88 GLN A N 1
ATOM 683 C CA . GLN A 1 88 ? -22.317 -15.913 13.216 1.00 13.54 88 GLN A CA 1
ATOM 684 C C . GLN A 1 88 ? -21.138 -15.882 12.259 1.00 13.17 88 GLN A C 1
ATOM 685 O O . GLN A 1 88 ? -20.247 -15.033 12.381 1.00 12.88 88 GLN A O 1
ATOM 691 N N . ALA A 1 89 ? -21.120 -16.835 11.333 1.00 13.80 89 ALA A N 1
ATOM 692 C CA . ALA A 1 89 ? -20.130 -16.877 10.272 1.00 13.64 89 ALA A CA 1
ATOM 693 C C . ALA A 1 89 ? -20.750 -16.392 8.971 1.00 13.63 89 ALA A C 1
ATOM 694 O O . ALA A 1 89 ? -21.745 -16.951 8.497 1.00 13.89 89 ALA A O 1
ATOM 696 N N . VAL A 1 90 ? -20.171 -15.340 8.401 1.00 13.28 90 VAL A N 1
ATOM 697 C CA . VAL A 1 90 ? -20.666 -14.775 7.149 1.00 13.85 90 VAL A CA 1
ATOM 698 C C . VAL A 1 90 ? -20.414 -15.774 6.022 1.00 14.43 90 VAL A C 1
ATOM 699 O O . VAL A 1 90 ? -19.288 -16.233 5.836 1.00 14.59 90 VAL A O 1
ATOM 703 N N . GLU A 1 91 ? -21.479 -16.113 5.301 1.00 15.41 91 GLU A N 1
ATOM 704 C CA . GLU A 1 91 ? -21.435 -17.068 4.187 1.00 16.42 91 GLU A CA 1
ATOM 705 C C . GLU A 1 91 ? -21.595 -16.426 2.817 1.00 16.15 91 GLU A C 1
ATOM 706 O O . GLU A 1 91 ? -21.205 -17.014 1.806 1.00 16.09 91 GLU A O 1
ATOM 712 N N . SER A 1 92 ? -22.226 -15.256 2.774 1.00 15.92 92 SER A N 1
ATOM 713 C CA . SER A 1 92 ? -22.509 -14.567 1.520 1.00 16.12 92 SER A CA 1
ATOM 714 C C . SER A 1 92 ? -22.369 -13.068 1.715 1.00 15.54 92 SER A C 1
ATOM 715 O O . SER A 1 92 ? -22.864 -12.528 2.697 1.00 14.98 92 SER A O 1
ATOM 718 N N . VAL A 1 93 ? -21.686 -12.413 0.781 1.00 15.32 93 VAL A N 1
ATOM 719 C CA . VAL A 1 93 ? -21.668 -10.952 0.699 1.00 15.29 93 VAL A CA 1
ATOM 720 C C . VAL A 1 93 ? -21.948 -10.587 -0.746 1.00 16.28 93 VAL A C 1
ATOM 721 O O . VAL A 1 93 ? -21.264 -11.066 -1.658 1.00 15.40 93 VAL A O 1
ATOM 725 N N . GLU A 1 94 ? -22.950 -9.740 -0.949 1.00 17.20 94 GLU A N 1
ATOM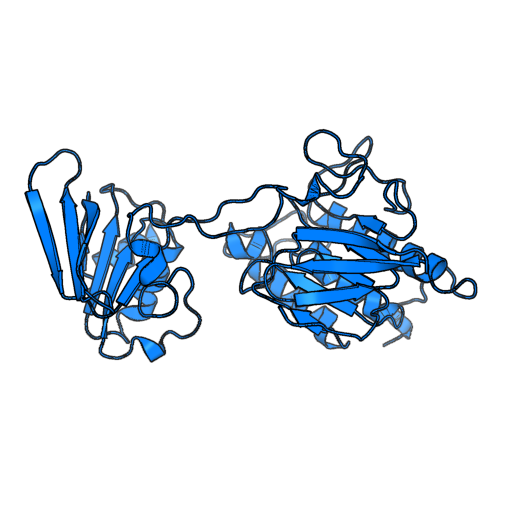 726 C CA . GLU A 1 94 ? -23.309 -9.304 -2.290 1.00 18.80 94 GLU A CA 1
ATOM 727 C C . GLU A 1 94 ? -23.686 -7.830 -2.291 1.00 18.70 94 GLU A C 1
ATOM 728 O O . GLU A 1 94 ? -24.490 -7.384 -1.470 1.00 18.41 94 GLU A O 1
ATOM 734 N N . LYS A 1 95 ? -23.097 -7.083 -3.216 1.00 19.11 95 LYS A N 1
ATOM 735 C CA . LYS A 1 95 ? -23.429 -5.684 -3.396 1.00 19.52 95 LYS A CA 1
ATOM 736 C C . LYS A 1 95 ? -24.664 -5.620 -4.290 1.00 20.50 95 LYS A C 1
ATOM 737 O O . LYS A 1 95 ? -24.640 -6.064 -5.434 1.00 20.31 95 LYS A O 1
ATOM 743 N N . GLN A 1 96 ? -25.744 -5.078 -3.747 1.00 21.21 96 GLN A N 1
ATOM 744 C CA . GLN A 1 96 ? -27.019 -5.035 -4.441 1.00 22.55 96 GLN A CA 1
ATOM 745 C C . GLN A 1 96 ? -27.021 -3.914 -5.473 1.00 23.23 96 GLN A C 1
ATOM 746 O O . GLN A 1 96 ? -26.117 -3.079 -5.498 1.00 22.55 96 GLN A O 1
ATOM 752 N N . ALA A 1 97 ? -28.046 -3.899 -6.323 1.00 24.61 97 ALA A N 1
ATOM 753 C CA . ALA A 1 97 ? -28.158 -2.889 -7.375 1.00 25.64 97 ALA A CA 1
ATOM 754 C C . ALA A 1 97 ? -28.183 -1.463 -6.819 1.00 26.16 97 ALA A C 1
ATOM 755 O O . ALA A 1 97 ? -27.705 -0.540 -7.470 1.00 26.89 97 ALA A O 1
ATOM 757 N N . ASP A 1 98 ? -28.717 -1.285 -5.610 1.00 26.48 98 ASP A N 1
ATOM 758 C CA . ASP A 1 98 ? -28.714 0.033 -4.961 1.00 26.82 98 ASP A CA 1
ATOM 759 C C . ASP A 1 98 ? -27.364 0.441 -4.345 1.00 25.69 98 ASP A C 1
ATOM 760 O O . ASP A 1 98 ? -27.223 1.561 -3.863 1.00 26.41 98 ASP A O 1
ATOM 765 N N . GLY A 1 99 ? -26.376 -0.455 -4.369 1.00 24.27 99 GLY A N 1
ATOM 766 C CA . GLY A 1 99 ? -25.055 -0.177 -3.798 1.00 23.01 99 GLY A CA 1
ATOM 767 C C . GLY A 1 99 ? -24.866 -0.684 -2.375 1.00 21.73 99 GLY A C 1
ATOM 768 O O . GLY A 1 99 ? -23.737 -0.740 -1.881 1.00 21.85 99 GLY A O 1
ATOM 769 N N . VAL A 1 100 ? -25.959 -1.065 -1.718 1.00 20.55 100 VAL A N 1
ATOM 770 C CA . VAL A 1 100 ? -25.902 -1.585 -0.354 1.00 19.30 100 VAL A CA 1
ATOM 771 C C . VAL A 1 100 ? -25.455 -3.050 -0.364 1.00 17.67 100 VAL A C 1
ATOM 772 O O . VAL A 1 100 ? -25.926 -3.840 -1.180 1.00 17.78 100 VAL A O 1
ATOM 776 N N . PHE A 1 101 ? -24.541 -3.405 0.539 1.00 15.55 101 PHE A N 1
ATOM 777 C CA . PHE A 1 101 ? -24.108 -4.784 0.678 1.00 14.36 101 PHE A CA 1
ATOM 778 C C . PHE A 1 101 ? -25.124 -5.567 1.497 1.00 14.53 101 PHE A C 1
ATOM 779 O O . PHE A 1 101 ? -25.588 -5.083 2.526 1.00 13.65 101 PHE A O 1
ATOM 787 N N . LYS A 1 102 ? -25.455 -6.768 1.026 1.00 14.56 102 LYS A N 1
ATOM 788 C CA . LYS A 1 102 ? -26.229 -7.742 1.794 1.00 14.83 102 LYS A CA 1
ATOM 789 C C . LYS A 1 102 ? -25.277 -8.842 2.261 1.00 14.58 102 LYS A C 1
ATOM 790 O O . LYS A 1 102 ? -24.589 -9.451 1.441 1.00 14.69 102 LYS A O 1
ATOM 796 N N . LEU A 1 103 ? -25.235 -9.077 3.573 1.00 14.08 103 LEU A N 1
ATOM 797 C CA . LEU A 1 103 ? -24.440 -10.151 4.168 1.00 14.25 103 LEU A CA 1
ATOM 798 C C . LEU A 1 103 ? -25.362 -11.192 4.786 1.00 14.79 103 LEU A C 1
ATOM 799 O O . LEU A 1 103 ? -26.273 -10.846 5.537 1.00 15.44 103 LEU A O 1
ATOM 804 N N . VAL A 1 104 ? -25.120 -12.463 4.491 1.00 14.80 104 VAL A N 1
ATOM 805 C CA . VAL A 1 104 ? -25.936 -13.535 5.052 1.00 15.21 104 VAL A CA 1
ATOM 806 C C . VAL A 1 104 ? -25.035 -14.486 5.812 1.00 15.01 104 VAL A C 1
ATOM 807 O O . VAL A 1 104 ? -24.009 -14.934 5.286 1.00 14.79 104 VAL A O 1
ATOM 811 N N . THR A 1 105 ? -25.414 -14.761 7.058 1.00 15.20 105 THR A N 1
ATOM 812 C CA . THR A 1 105 ? -24.698 -15.696 7.913 1.00 15.28 105 THR A CA 1
ATOM 813 C C . THR A 1 105 ? -25.538 -16.949 8.106 1.00 16.52 105 THR A C 1
ATOM 814 O O . THR A 1 105 ? -26.618 -17.099 7.525 1.00 17.11 105 THR A O 1
ATOM 818 N N . ASN A 1 106 ? -25.040 -17.851 8.938 1.00 17.07 106 ASN A N 1
ATOM 819 C CA . ASN A 1 106 ? -25.818 -19.022 9.343 1.00 18.22 106 ASN A CA 1
ATOM 820 C C . ASN A 1 106 ? -27.114 -18.695 10.106 1.00 18.95 106 ASN A C 1
ATOM 821 O O . ASN A 1 106 ? -28.005 -19.541 10.173 1.00 20.12 106 ASN A O 1
ATOM 826 N N . GLU A 1 107 ? -27.213 -17.486 10.673 1.00 18.74 107 GLU A N 1
ATOM 827 C CA . GLU A 1 107 ? -28.340 -17.082 11.524 1.00 19.62 107 GLU A CA 1
ATOM 828 C C . GLU A 1 107 ? -29.176 -15.909 10.992 1.00 18.92 107 GLU A C 1
ATOM 829 O O . GLU A 1 107 ? -30.378 -15.844 11.233 1.00 19.32 107 GLU A O 1
ATOM 835 N N . GLU A 1 108 ? -28.539 -14.980 10.285 1.00 17.87 108 GLU A N 1
ATOM 836 C CA . GLU A 1 108 ? -29.103 -13.649 10.104 1.00 17.25 108 GLU A CA 1
ATOM 837 C C . GLU A 1 108 ? -28.621 -12.966 8.813 1.00 16.29 108 GLU A C 1
ATOM 838 O O . GLU A 1 108 ? -27.509 -13.221 8.320 1.00 15.54 108 GLU A O 1
ATOM 844 N N . THR A 1 109 ? -29.487 -12.112 8.268 1.00 16.18 109 THR A N 1
ATOM 845 C CA . THR A 1 109 ? -29.187 -11.307 7.088 1.00 15.79 109 THR A CA 1
ATOM 846 C C . THR A 1 109 ? -28.972 -9.865 7.534 1.00 15.20 109 THR A C 1
ATOM 847 O O . THR A 1 109 ? -29.728 -9.348 8.359 1.00 15.29 109 THR A O 1
ATOM 851 N N . HIS A 1 110 ? -27.923 -9.246 6.994 1.00 14.19 110 HIS A N 1
ATOM 852 C CA . HIS A 1 110 ? -27.466 -7.924 7.405 1.00 13.84 110 HIS A CA 1
ATOM 853 C C . HIS A 1 110 ? -27.229 -7.038 6.185 1.00 13.36 110 HIS A C 1
ATOM 854 O O . HIS A 1 110 ? -27.027 -7.541 5.075 1.00 13.17 110 HIS A O 1
ATOM 861 N N . TYR A 1 111 ? -27.214 -5.723 6.410 1.00 13.22 111 TYR A N 1
ATOM 862 C CA . TYR A 1 111 ? -27.031 -4.734 5.343 1.00 12.76 111 TYR A CA 1
ATOM 863 C C . TYR A 1 111 ? -26.051 -3.654 5.769 1.00 12.53 111 TYR A C 1
ATOM 864 O O . TYR A 1 111 ? -26.025 -3.263 6.934 1.00 11.90 111 TYR A O 1
ATOM 873 N N . SER A 1 112 ? -25.247 -3.178 4.819 1.00 12.66 112 SER A N 1
ATOM 874 C CA . SER A 1 112 ? -24.182 -2.224 5.116 1.00 12.79 112 SER A CA 1
ATOM 875 C C . SER A 1 112 ? -23.796 -1.394 3.897 1.00 12.81 112 SER A C 1
ATOM 876 O O . SER A 1 112 ? -23.772 -1.901 2.772 1.00 12.67 112 SER A O 1
ATOM 879 N N . LYS A 1 113 ? -23.462 -0.126 4.127 1.00 12.77 113 LYS A N 1
ATOM 880 C CA . LYS A 1 113 ? -22.914 0.727 3.069 1.00 12.67 113 LYS A CA 1
ATOM 881 C C . LYS A 1 113 ? -21.506 0.278 2.666 1.00 12.15 113 LYS A C 1
ATOM 882 O O . LYS A 1 113 ? -21.163 0.284 1.481 1.00 11.38 113 LYS A O 1
ATOM 888 N N . THR A 1 114 ? -20.695 -0.089 3.660 1.00 11.26 114 THR A N 1
ATOM 889 C CA . THR A 1 114 ? -19.370 -0.641 3.419 1.00 10.90 114 THR A CA 1
ATOM 890 C C . THR A 1 114 ? -19.154 -1.915 4.239 1.00 10.60 114 THR A C 1
ATOM 891 O O . THR A 1 114 ? -19.761 -2.108 5.29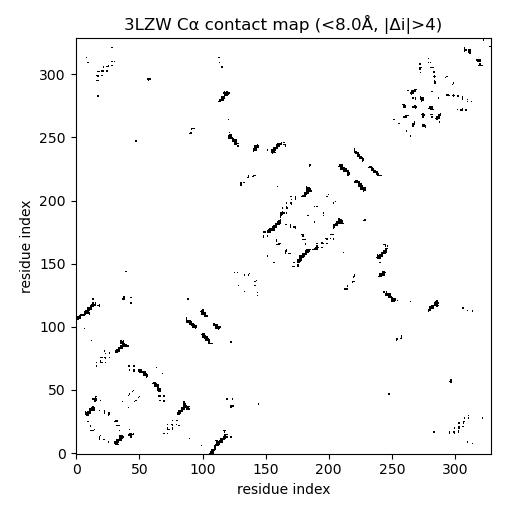7 1.00 10.95 114 THR A O 1
ATOM 895 N N . VAL A 1 115 ? -18.287 -2.782 3.729 1.00 10.43 115 VAL A N 1
ATOM 896 C CA . VAL A 1 115 ? -17.847 -3.960 4.452 1.00 9.61 115 VAL A CA 1
ATOM 897 C C . VAL A 1 115 ? -16.335 -3.866 4.596 1.00 9.21 115 VAL A C 1
ATOM 898 O O . VAL A 1 115 ? -15.633 -3.538 3.636 1.00 8.64 115 VAL A O 1
ATOM 902 N N . ILE A 1 116 ? -15.852 -4.108 5.808 1.00 8.77 116 ILE A N 1
ATOM 903 C CA . ILE A 1 116 ? -14.429 -4.243 6.043 1.00 8.71 116 ILE A CA 1
ATOM 904 C C . ILE A 1 116 ? -14.183 -5.635 6.594 1.00 8.80 116 ILE A C 1
ATOM 905 O O . ILE A 1 116 ? -14.538 -5.931 7.729 1.00 9.36 116 ILE A O 1
ATOM 910 N N . ILE A 1 117 ? -13.586 -6.493 5.780 1.00 8.50 117 ILE A N 1
ATOM 911 C CA . ILE A 1 117 ? -13.290 -7.849 6.219 1.00 8.59 117 ILE A CA 1
ATOM 912 C C . ILE A 1 117 ? -11.949 -7.907 6.946 1.00 8.26 117 ILE A C 1
ATOM 913 O O . ILE A 1 117 ? -10.904 -7.494 6.418 1.00 8.90 117 ILE A O 1
ATOM 918 N N . THR A 1 118 ? -12.015 -8.403 8.177 1.00 8.24 118 THR A N 1
ATOM 919 C CA . THR A 1 118 ? -10.846 -8.589 9.040 1.00 8.59 118 THR A CA 1
ATOM 920 C C . THR A 1 118 ? -10.848 -10.034 9.552 1.00 9.15 118 THR A C 1
ATOM 921 O O . THR A 1 118 ? -10.860 -10.292 10.761 1.00 10.44 118 THR A O 1
ATOM 925 N N . ALA A 1 119 ? -10.847 -10.972 8.601 1.00 9.54 119 ALA A N 1
ATOM 926 C CA . ALA A 1 119 ? -11.157 -12.381 8.863 1.00 9.89 119 ALA A CA 1
ATOM 927 C C . ALA A 1 119 ? -9.947 -13.283 9.151 1.00 9.99 119 ALA A C 1
ATOM 928 O O . ALA A 1 119 ? -10.113 -14.479 9.400 1.00 9.84 119 ALA A O 1
ATOM 930 N N . GLY A 1 120 ? -8.738 -12.733 9.115 1.00 9.96 120 GLY A N 1
ATOM 931 C CA . GLY A 1 120 ? -7.540 -13.520 9.376 1.00 10.59 120 GLY A CA 1
ATOM 932 C C . GLY A 1 120 ? -7.356 -14.683 8.426 1.00 11.93 120 GLY A C 1
ATOM 933 O O . GLY A 1 120 ? -7.208 -14.484 7.217 1.00 12.12 120 GLY A O 1
ATOM 934 N N . ASN A 1 121 ? -7.392 -15.902 8.970 1.00 12.71 121 ASN A N 1
ATOM 935 C CA . ASN A 1 121 ? -7.295 -17.121 8.169 1.00 14.08 121 ASN A CA 1
ATOM 936 C C . ASN A 1 121 ? -8.652 -17.776 7.905 1.00 13.84 121 ASN A C 1
ATOM 937 O O . ASN A 1 121 ? -8.717 -18.914 7.432 1.00 15.02 121 ASN A O 1
ATOM 942 N N . GLY A 1 122 ? -9.731 -17.058 8.203 1.00 13.16 122 GLY A N 1
ATOM 943 C CA . GLY A 1 122 ? -11.086 -17.558 8.012 1.00 13.24 122 GLY A CA 1
ATOM 944 C C . GLY A 1 122 ? -11.799 -17.788 9.334 1.00 13.42 122 GLY A C 1
ATOM 945 O O . GLY A 1 122 ? -11.234 -17.542 10.415 1.00 12.62 122 GLY A O 1
ATOM 946 N N . ALA A 1 123 ? -13.052 -18.227 9.242 1.00 13.74 123 ALA A N 1
ATOM 947 C CA . ALA A 1 123 ? -13.922 -18.349 10.409 1.00 14.18 123 ALA A CA 1
ATOM 948 C C . ALA A 1 123 ? -13.421 -19.445 11.341 1.00 14.84 123 ALA A C 1
ATOM 949 O O . ALA A 1 123 ? -13.298 -20.590 10.924 1.00 14.76 123 ALA A O 1
ATOM 951 N N . PHE A 1 124 ? -13.129 -19.090 12.593 1.00 15.05 124 PHE A N 1
ATOM 952 C CA . PHE A 1 124 ? -12.824 -20.098 13.617 1.00 15.87 124 PHE A CA 1
ATOM 953 C C . PHE A 1 124 ? -14.060 -20.919 13.944 1.00 17.28 124 PHE A C 1
ATOM 954 O O . PHE A 1 124 ? -15.132 -20.371 14.189 1.00 16.75 124 PHE A O 1
ATOM 962 N N . LYS A 1 125 ? -13.887 -22.232 13.956 1.00 19.19 125 LYS A N 1
ATOM 963 C CA . LYS A 1 125 ? -14.939 -23.151 14.370 1.00 21.33 125 LYS A CA 1
ATOM 964 C C . LYS A 1 125 ? -14.316 -24.228 15.246 1.00 22.72 125 LYS A C 1
ATOM 965 O O . LYS A 1 125 ? -13.137 -24.545 15.094 1.00 22.43 125 LYS A O 1
ATOM 971 N N . PRO A 1 126 ? -15.101 -24.791 16.174 1.00 28.06 126 PRO A N 1
ATOM 972 C CA . PRO A 1 126 ? -14.565 -25.862 17.002 1.00 27.53 126 PRO A CA 1
ATOM 973 C C . PRO A 1 126 ? -14.396 -27.145 16.191 1.00 30.53 126 PRO A C 1
ATOM 974 O O . PRO A 1 126 ? -15.158 -27.390 15.252 1.00 32.52 126 PRO A O 1
ATOM 978 N N . ARG A 1 127 ? -13.380 -27.930 16.533 1.00 31.38 127 ARG A N 1
ATOM 979 C CA . ARG A 1 127 ? -13.211 -29.258 15.964 1.00 34.61 127 ARG A CA 1
ATOM 980 C C . ARG A 1 127 ? -14.340 -30.107 16.537 1.00 34.98 127 ARG A C 1
ATOM 981 O O . ARG A 1 127 ? -14.480 -30.207 17.758 1.00 32.87 127 ARG A O 1
ATOM 989 N N . LYS A 1 128 ? -15.155 -30.693 15.665 1.00 38.24 128 LYS A N 1
ATOM 990 C CA . LYS A 1 128 ? -16.342 -31.435 16.099 1.00 39.14 128 LYS A CA 1
ATOM 991 C C . LYS A 1 128 ? -16.000 -32.856 16.534 1.00 39.55 128 LYS A C 1
ATOM 992 O O . LYS A 1 128 ? -15.015 -33.438 16.072 1.00 40.73 128 LYS A O 1
ATOM 998 N N . LEU A 1 129 ? -16.826 -33.405 17.422 1.00 39.00 129 LEU A N 1
ATOM 999 C CA . LEU A 1 129 ? -16.698 -34.793 17.853 1.00 39.90 129 LEU A CA 1
ATOM 1000 C C . LEU A 1 129 ? -17.243 -35.673 16.736 1.00 43.93 129 LEU A C 1
ATOM 1001 O O . LEU A 1 129 ? -18.426 -35.593 16.400 1.00 45.20 129 LEU A O 1
ATOM 1006 N N . GLU A 1 130 ? -16.382 -36.512 16.170 1.00 46.37 130 GLU A N 1
ATOM 1007 C CA . GLU A 1 130 ? -16.720 -37.272 14.968 1.00 50.91 130 GLU A CA 1
ATOM 1008 C C . GLU A 1 130 ? -17.442 -38.584 15.288 1.00 52.97 130 GLU A C 1
ATOM 1009 O O . GLU A 1 130 ? -16.961 -39.670 14.960 1.00 55.43 130 GLU A O 1
ATOM 1015 N N . LEU A 1 131 ? -18.608 -38.456 15.920 1.00 52.45 131 LEU A N 1
ATOM 1016 C CA . LEU A 1 131 ? -19.482 -39.585 16.240 1.00 54.69 131 LEU A CA 1
ATOM 1017 C C . LEU A 1 131 ? -20.849 -39.358 15.597 1.00 57.38 131 LEU A C 1
ATOM 1018 O O . LEU A 1 131 ? -21.439 -38.287 15.738 1.00 55.80 131 LEU A O 1
ATOM 1023 N N . GLU A 1 132 ? -21.339 -40.378 14.896 1.00 61.94 132 GLU A N 1
ATOM 1024 C CA . GLU A 1 132 ? -22.582 -40.307 14.110 1.00 65.65 132 GLU A CA 1
ATOM 1025 C C . GLU A 1 132 ? -23.744 -39.522 14.745 1.00 64.14 132 GLU A C 1
ATOM 1026 O O . GLU A 1 132 ? -24.422 -38.760 14.052 1.00 65.78 132 GLU A O 1
ATOM 1032 N N . ASN A 1 133 ? -23.966 -39.703 16.047 1.00 61.49 133 ASN A N 1
ATOM 1033 C CA . ASN A 1 133 ? -25.093 -39.066 16.742 1.00 60.46 133 ASN A CA 1
ATOM 1034 C C . ASN A 1 133 ? -24.729 -37.804 17.532 1.00 56.00 133 ASN A C 1
ATOM 1035 O O . ASN A 1 133 ? -25.579 -37.241 18.223 1.00 55.01 133 ASN A O 1
ATOM 1040 N N . ALA A 1 134 ? -23.480 -37.356 17.426 1.00 53.60 134 ALA A N 1
ATOM 1041 C CA . ALA A 1 134 ? -22.997 -36.226 18.226 1.00 49.68 134 ALA A CA 1
ATOM 1042 C C . ALA A 1 134 ? -23.798 -34.943 17.984 1.00 49.64 134 ALA A C 1
ATOM 1043 O O . ALA A 1 134 ? -24.101 -34.212 18.927 1.00 47.56 134 ALA A O 1
ATOM 1045 N N . GLU A 1 135 ? -24.149 -34.682 16.725 1.00 52.32 135 GLU A N 1
ATOM 1046 C CA . GLU A 1 135 ? -24.901 -33.475 16.363 1.00 52.90 135 GLU A CA 1
ATOM 1047 C C . GLU A 1 135 ? -26.271 -33.393 17.043 1.00 53.44 135 GLU A C 1
ATOM 1048 O O . GLU A 1 135 ? -26.760 -32.300 17.326 1.00 53.02 135 GLU A O 1
ATOM 1054 N N . GLN A 1 136 ? -26.881 -34.543 17.315 1.00 54.76 136 GLN A N 1
ATOM 1055 C CA . GLN A 1 136 ? -28.218 -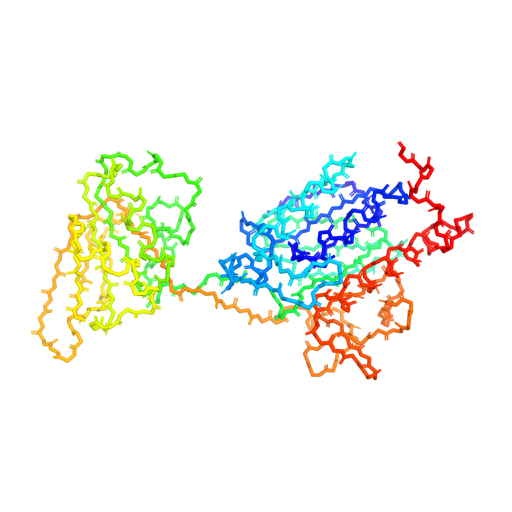34.577 17.908 1.00 55.95 136 GLN A CA 1
ATOM 1056 C C . GLN A 1 136 ? -28.230 -34.093 19.359 1.00 52.50 136 GLN A C 1
ATOM 1057 O O . GLN A 1 136 ? -29.276 -33.688 19.871 1.00 53.21 136 GLN A O 1
ATOM 1063 N N . TYR A 1 137 ? -27.071 -34.138 20.013 1.00 48.99 137 TYR A N 1
ATOM 1064 C CA . TYR A 1 137 ? -26.942 -33.695 21.395 1.00 46.07 137 TYR A CA 1
ATOM 1065 C C . TYR A 1 137 ? -26.499 -32.239 21.506 1.00 44.23 137 TYR A C 1
ATOM 1066 O O . TYR A 1 137 ? -26.459 -31.695 22.608 1.00 42.15 137 TYR A O 1
ATOM 1075 N N . GLU A 1 138 ? -26.154 -31.616 20.379 1.00 45.12 138 GLU A N 1
ATOM 1076 C CA . GLU A 1 138 ? -25.825 -30.187 20.368 1.00 44.14 138 GLU A CA 1
ATOM 1077 C C . GLU A 1 138 ? -27.056 -29.389 20.780 1.00 45.46 138 GLU A C 1
ATOM 1078 O O . GLU A 1 138 ? -28.152 -29.629 20.278 1.00 48.40 138 GLU A O 1
ATOM 1084 N N . GLY A 1 139 ? -26.873 -28.455 21.708 1.00 43.67 139 GLY A N 1
ATOM 1085 C CA . GLY A 1 139 ? -27.994 -27.697 22.258 1.00 45.03 139 GLY A CA 1
ATOM 1086 C C . GLY A 1 139 ? -28.783 -28.459 23.310 1.00 45.41 139 GLY A C 1
ATOM 1087 O O . GLY A 1 139 ? -29.863 -28.021 23.711 1.00 47.35 139 GLY A O 1
ATOM 1088 N N . LYS A 1 140 ? -28.254 -29.605 23.748 1.00 43.96 140 LYS A N 1
ATOM 1089 C CA . LYS A 1 140 ? -28.808 -30.350 24.876 1.00 43.93 140 LYS A CA 1
ATOM 1090 C C . LYS A 1 140 ? -27.748 -30.426 25.975 1.00 40.67 140 LYS A C 1
ATOM 1091 O O . LYS A 1 140 ? -27.656 -29.506 26.789 1.00 40.12 140 LYS A O 1
ATOM 1097 N N . ASN A 1 141 ? -26.936 -31.488 25.993 1.00 39.14 141 ASN A N 1
ATOM 1098 C CA . ASN A 1 141 ? -25.839 -31.594 26.964 1.00 36.06 141 ASN A CA 1
ATOM 1099 C C . ASN A 1 141 ? -24.477 -31.971 26.357 1.00 34.19 141 ASN A C 1
ATOM 1100 O O . ASN A 1 141 ? -23.609 -32.508 27.048 1.00 32.35 141 ASN A O 1
ATOM 1105 N N . LEU A 1 142 ? -24.289 -31.664 25.074 1.00 34.32 142 LEU A N 1
ATOM 1106 C CA . LEU A 1 142 ? -22.979 -31.767 24.438 1.00 33.01 142 LEU A CA 1
ATOM 1107 C C . LEU A 1 142 ? -22.473 -30.346 24.155 1.00 31.48 142 LEU A C 1
ATOM 1108 O O . LEU A 1 142 ? -23.105 -29.600 23.409 1.00 32.56 142 LEU A O 1
ATOM 1113 N N . HIS A 1 143 ? -21.349 -29.978 24.771 1.00 29.12 143 HIS A N 1
ATOM 1114 C CA . HIS A 1 143 ? -20.842 -28.599 24.737 1.00 27.90 143 HIS A CA 1
ATOM 1115 C C . HIS A 1 143 ? -19.492 -28.482 24.020 1.00 27.00 143 HIS A C 1
ATOM 1116 O O . HIS A 1 143 ? -18.560 -29.233 24.313 1.00 26.03 143 HIS A O 1
ATOM 1123 N N . TYR A 1 144 ? -19.387 -27.531 23.092 1.00 27.37 144 TYR A N 1
ATOM 1124 C CA . TYR A 1 144 ? -18.094 -27.168 22.510 1.00 26.96 144 TYR A CA 1
ATOM 1125 C C . TYR A 1 144 ? -17.526 -25.923 23.175 1.00 25.98 144 TYR A C 1
ATOM 1126 O O . TYR A 1 144 ? -16.309 -25.731 23.198 1.00 25.53 144 TYR A O 1
ATOM 1135 N N . PHE A 1 145 ? -18.412 -25.090 23.715 1.00 26.36 145 PHE A N 1
ATOM 1136 C CA . PHE A 1 145 ? -18.024 -23.869 24.405 1.00 26.25 145 PHE A CA 1
ATOM 1137 C C . PHE A 1 145 ? -18.661 -23.843 25.781 1.00 26.19 145 PHE A C 1
ATOM 1138 O O . PHE A 1 145 ? -19.746 -24.387 25.975 1.00 27.33 145 PHE A O 1
ATOM 1146 N N . VAL A 1 146 ? -17.980 -23.207 26.727 1.00 25.82 146 VAL A N 1
ATOM 1147 C CA . VAL A 1 146 ? -18.486 -23.051 28.085 1.00 26.09 146 VAL A CA 1
ATOM 1148 C C . VAL A 1 146 ? -18.702 -21.569 28.371 1.00 26.92 146 VAL A C 1
ATOM 1149 O O . VAL A 1 146 ? -17.741 -20.804 28.462 1.00 26.85 146 VAL A O 1
ATOM 1153 N N . ASP A 1 147 ? -19.966 -21.176 28.500 1.00 28.26 147 ASP A N 1
ATOM 1154 C CA . ASP A 1 147 ? -20.331 -19.787 28.765 1.00 29.79 147 ASP A CA 1
ATOM 1155 C C . ASP A 1 147 ? -20.727 -19.535 30.224 1.00 29.71 147 ASP A C 1
ATOM 1156 O O . ASP A 1 147 ? -20.865 -18.379 30.635 1.00 31.17 147 ASP A O 1
ATOM 1161 N N . ASP A 1 148 ? -20.908 -20.604 31.000 1.00 28.15 148 ASP A N 1
ATOM 1162 C CA . ASP A 1 148 ? -21.402 -20.485 32.372 1.00 28.40 148 ASP A CA 1
ATOM 1163 C C . ASP A 1 148 ? -21.038 -21.728 33.196 1.00 26.98 148 ASP A C 1
ATOM 1164 O O . ASP A 1 148 ? -21.707 -22.758 33.115 1.00 26.45 148 ASP A O 1
ATOM 1169 N N . LEU A 1 149 ? -19.968 -21.614 33.980 1.00 25.89 149 LEU A N 1
ATOM 1170 C CA . LEU A 1 149 ? -19.505 -22.692 34.868 1.00 25.22 149 LEU A CA 1
ATOM 1171 C C . LEU A 1 149 ? -20.589 -23.198 35.813 1.00 26.60 149 LEU A C 1
ATOM 1172 O O . LEU A 1 149 ? -20.647 -24.392 36.100 1.00 25.86 149 LEU A O 1
ATOM 1177 N N . GLN A 1 150 ? -21.432 -22.287 36.297 1.00 28.86 150 GLN A N 1
ATOM 1178 C CA . GLN A 1 150 ? -22.430 -22.623 37.320 1.00 31.13 150 GLN A CA 1
ATOM 1179 C C . GLN A 1 150 ? -23.541 -23.547 36.827 1.00 31.71 150 GLN A C 1
ATOM 1180 O O . GLN A 1 150 ? -24.203 -24.184 37.641 1.00 32.77 150 GLN A O 1
ATOM 1186 N N . LYS A 1 151 ? -23.748 -23.639 35.515 1.00 31.30 151 LYS A N 1
ATOM 1187 C CA . LYS A 1 151 ? -24.756 -24.569 34.998 1.00 32.49 151 LYS A CA 1
ATOM 1188 C C . LYS A 1 151 ? -24.316 -26.038 35.106 1.00 31.18 151 LYS A C 1
ATOM 1189 O O . LYS A 1 151 ? -25.127 -26.938 34.891 1.00 32.16 151 LYS A O 1
ATOM 1195 N N . PHE A 1 152 ? -23.045 -26.268 35.443 1.00 29.38 152 PHE A N 1
ATOM 1196 C CA . PHE A 1 152 ? -22.544 -27.610 35.741 1.00 28.45 152 PHE A CA 1
ATOM 1197 C C . PHE A 1 152 ? -22.527 -27.924 37.239 1.00 29.25 152 PHE A C 1
ATOM 1198 O O . PHE A 1 152 ? -22.123 -29.019 37.639 1.00 28.89 152 PHE A O 1
ATOM 1206 N N . ALA A 1 153 ? -22.975 -26.977 38.061 1.00 30.46 153 ALA A N 1
ATOM 1207 C CA . ALA A 1 153 ? -22.970 -27.147 39.514 1.00 31.82 153 ALA A CA 1
ATOM 1208 C C . ALA A 1 153 ? -23.731 -28.402 39.931 1.00 32.76 153 ALA A C 1
ATOM 1209 O O . ALA A 1 153 ? -24.921 -28.542 39.632 1.00 33.79 153 ALA A O 1
ATOM 1211 N N . GLY A 1 154 ? -23.035 -29.307 40.614 1.00 32.50 154 GLY A N 1
ATOM 1212 C CA . GLY A 1 154 ? -23.638 -30.535 41.125 1.00 33.87 154 GLY A CA 1
ATOM 1213 C C . GLY A 1 154 ? -23.924 -31.583 40.064 1.00 33.21 154 GLY A C 1
ATOM 1214 O O . GLY A 1 154 ? -24.643 -32.548 40.326 1.00 34.27 154 GLY A O 1
ATOM 1215 N N . ARG A 1 155 ? -23.345 -31.407 38.877 1.00 31.46 155 ARG A N 1
ATOM 1216 C CA . ARG A 1 155 ? -23.550 -32.324 37.762 1.00 31.36 155 ARG A CA 1
ATOM 1217 C C . ARG A 1 155 ? -22.278 -33.116 37.466 1.00 29.86 155 ARG A C 1
ATOM 1218 O O . ARG A 1 155 ? -21.173 -32.701 37.837 1.00 28.68 155 ARG A O 1
ATOM 1226 N N . ARG A 1 156 ? -22.447 -34.266 36.819 1.00 30.02 156 ARG A N 1
ATOM 1227 C CA . ARG A 1 156 ? -21.330 -35.130 36.445 1.00 29.39 156 ARG A CA 1
ATOM 1228 C C . ARG A 1 156 ? -20.853 -34.756 35.053 1.00 27.73 156 ARG A C 1
ATOM 1229 O O . ARG A 1 156 ? -21.600 -34.891 34.086 1.00 28.24 156 ARG A O 1
ATOM 1237 N N . VAL A 1 157 ? -19.604 -34.312 34.954 1.00 25.92 157 VAL A N 1
ATOM 1238 C CA . VAL A 1 157 ? -19.070 -33.774 33.706 1.00 24.70 157 VAL A CA 1
ATOM 1239 C C . VAL A 1 157 ? -17.909 -34.617 33.174 1.00 24.00 157 VAL A C 1
ATOM 1240 O O . VAL A 1 157 ? -17.027 -35.016 33.930 1.00 24.16 157 VAL A O 1
ATOM 1244 N N . ALA A 1 158 ? -17.934 -34.897 31.874 1.00 23.61 158 ALA A N 1
ATOM 1245 C CA . ALA A 1 158 ? -16.803 -35.503 31.177 1.00 23.42 158 ALA A CA 1
ATOM 1246 C C . ALA A 1 158 ? -16.263 -34.477 30.194 1.00 22.35 158 ALA A C 1
ATOM 1247 O O . ALA A 1 158 ? -17.039 -33.785 29.533 1.00 22.66 158 ALA A O 1
ATOM 1249 N N . ILE A 1 159 ? -14.938 -34.386 30.100 1.00 21.43 159 ILE A N 1
ATOM 1250 C CA . ILE A 1 159 ? -14.271 -33.419 29.238 1.00 20.64 159 ILE A CA 1
ATOM 1251 C C . ILE A 1 159 ? -13.311 -34.151 28.294 1.00 21.38 159 ILE A C 1
ATOM 1252 O O . ILE A 1 159 ? -12.474 -34.934 28.743 1.00 21.99 159 ILE A O 1
ATOM 1257 N N . LEU A 1 160 ? -13.440 -33.906 26.992 1.00 21.83 160 LEU A N 1
ATOM 1258 C CA . LEU A 1 160 ? -12.563 -34.532 25.994 1.00 23.03 160 LEU A CA 1
ATOM 1259 C C . LEU A 1 160 ? -11.470 -33.569 25.540 1.00 22.40 160 LEU A C 1
ATOM 1260 O O . LEU A 1 160 ? -11.757 -32.434 25.164 1.00 21.80 160 LEU A O 1
ATOM 1265 N N . GLY A 1 161 ? -10.220 -34.030 25.572 1.00 22.96 161 GLY A N 1
ATOM 1266 C CA . GLY A 1 161 ? -9.080 -33.234 25.107 1.00 22.66 161 GLY A CA 1
ATOM 1267 C C . GLY A 1 161 ? -7.908 -33.210 26.071 1.00 22.14 161 GLY A C 1
ATOM 1268 O O . GLY A 1 161 ? -8.064 -33.478 27.262 1.00 21.39 161 GLY A O 1
ATOM 1269 N N . GLY A 1 162 ? -6.730 -32.875 25.545 1.00 22.61 162 GLY A N 1
ATOM 1270 C CA . GLY A 1 162 ? -5.501 -32.801 26.337 1.00 22.57 162 GLY A CA 1
ATOM 1271 C C . GLY A 1 162 ? -4.789 -31.464 26.265 1.00 21.47 162 GLY A C 1
ATOM 1272 O O . GLY A 1 162 ? -3.622 -31.359 26.645 1.00 22.01 162 GLY A O 1
ATOM 1273 N N . GLY A 1 163 ? -5.489 -30.440 25.780 1.00 20.14 163 GLY A N 1
ATOM 1274 C CA . GLY A 1 163 ? -4.931 -29.099 25.673 1.00 19.72 163 GLY A CA 1
ATOM 1275 C C . GLY A 1 163 ? -5.291 -28.222 26.851 1.00 18.37 163 GLY A C 1
ATOM 1276 O O . GLY A 1 163 ? -5.974 -28.655 27.777 1.00 17.07 163 GLY A O 1
ATOM 1277 N N . ASP A 1 164 ? -4.827 -26.976 26.814 1.00 18.41 164 ASP A N 1
ATOM 1278 C CA . ASP A 1 164 ? -5.077 -26.045 27.913 1.00 18.02 164 ASP A CA 1
ATOM 1279 C C . ASP A 1 164 ? -6.570 -25.810 28.153 1.00 16.83 164 ASP A C 1
ATOM 1280 O O . ASP A 1 164 ? -6.991 -25.618 29.284 1.00 16.15 164 ASP A O 1
ATOM 1285 N N . SER A 1 165 ? -7.372 -25.836 27.095 1.00 17.06 165 SER A N 1
ATOM 1286 C CA . SER A 1 165 ? -8.818 -25.670 27.250 1.00 16.65 165 SER A CA 1
ATOM 1287 C C . SER A 1 165 ? -9.423 -26.786 28.104 1.00 16.17 165 SER A C 1
ATOM 1288 O O . SER A 1 165 ? -10.068 -26.504 29.112 1.00 15.67 165 SER A O 1
ATOM 1291 N N . ALA A 1 166 ? -9.192 -28.042 27.714 1.00 16.39 166 ALA A N 1
ATOM 1292 C CA . ALA A 1 166 ? -9.705 -29.199 28.468 1.00 16.58 166 ALA A CA 1
ATOM 1293 C C . ALA A 1 166 ? -9.220 -29.186 29.920 1.00 16.32 166 ALA A C 1
ATOM 1294 O O . ALA A 1 166 ? -10.004 -29.381 30.848 1.00 16.09 166 ALA A O 1
ATOM 1296 N N . VAL A 1 167 ? -7.926 -28.947 30.108 1.00 17.02 167 VAL A N 1
ATOM 1297 C CA . VAL A 1 167 ? -7.338 -28.933 31.444 1.00 17.78 167 VAL A CA 1
ATOM 1298 C C . VAL A 1 167 ? -7.883 -27.763 32.266 1.00 17.69 167 VAL A C 1
ATOM 1299 O O . VAL A 1 167 ? -8.256 -27.947 33.424 1.00 18.08 167 VAL A O 1
ATOM 1303 N N . ASP A 1 168 ? -7.970 -26.579 31.664 1.00 18.15 168 ASP A N 1
ATOM 1304 C CA . ASP A 1 168 ? -8.470 -25.404 32.390 1.00 18.92 168 ASP A CA 1
ATOM 1305 C C . ASP A 1 168 ? -9.920 -25.585 32.829 1.00 18.75 168 ASP A C 1
ATOM 1306 O O . ASP A 1 168 ? -10.259 -25.277 33.976 1.00 19.00 168 ASP A O 1
ATOM 1311 N N . TRP A 1 169 ? -10.773 -26.074 31.921 1.00 18.67 169 TRP A N 1
ATOM 1312 C CA . TRP A 1 169 ? -12.178 -26.321 32.263 1.00 19.05 169 TRP A CA 1
ATOM 1313 C C . TRP A 1 169 ? -12.287 -27.377 33.358 1.00 18.97 169 TRP A C 1
ATOM 1314 O O . TRP A 1 169 ? -13.080 -27.216 34.284 1.00 19.01 169 TRP A O 1
ATOM 1325 N N . ALA A 1 170 ? -11.487 -28.444 33.265 1.00 18.69 170 ALA A N 1
ATOM 1326 C CA . ALA A 1 170 ? -11.475 -29.486 34.302 1.00 19.28 170 ALA A CA 1
ATOM 1327 C C . ALA A 1 170 ? -11.197 -28.897 35.685 1.00 19.83 170 ALA A C 1
ATOM 1328 O O . ALA A 1 170 ? -11.905 -29.199 36.651 1.00 20.32 170 ALA A O 1
ATOM 1330 N N . LEU A 1 171 ? -10.171 -28.053 35.772 1.00 19.79 171 LEU A N 1
ATOM 1331 C CA . LEU A 1 171 ? -9.788 -27.436 37.047 1.00 20.83 171 LEU A CA 1
ATOM 1332 C C . LEU A 1 171 ? -10.786 -26.355 37.486 1.00 21.30 171 LEU A C 1
ATOM 1333 O O . LEU A 1 171 ? -11.047 -26.196 38.682 1.00 22.36 171 LEU A O 1
ATOM 1338 N N . MET A 1 172 ? -11.340 -25.616 36.527 1.00 20.91 172 MET A N 1
ATOM 1339 C CA . MET A 1 172 ? -12.357 -24.605 36.843 1.00 22.05 172 MET A CA 1
ATOM 1340 C C . MET A 1 172 ? -13.647 -25.251 37.342 1.00 22.45 172 MET A C 1
ATOM 1341 O O . MET A 1 172 ? -14.376 -24.654 38.139 1.00 23.61 172 MET A O 1
ATOM 1346 N N . LEU A 1 173 ? -13.930 -26.464 36.869 1.00 21.82 173 LEU A N 1
ATOM 1347 C CA . LEU A 1 173 ? -15.169 -27.160 37.231 1.00 22.40 173 LEU A CA 1
ATOM 1348 C C . LEU A 1 173 ? -15.032 -28.045 38.466 1.00 23.53 173 LEU A C 1
ATOM 1349 O O . LEU A 1 173 ? -16.038 -28.392 39.079 1.00 24.19 173 LEU A O 1
ATOM 1354 N N . GLU A 1 174 ? -13.802 -28.398 38.842 1.00 23.82 174 GLU A N 1
ATOM 1355 C CA . GLU A 1 174 ? -13.578 -29.240 40.027 1.00 25.49 174 GLU A CA 1
ATOM 1356 C C . GLU A 1 174 ? -14.327 -28.761 41.283 1.00 26.69 174 GLU A C 1
ATOM 1357 O O . GLU A 1 174 ? -14.986 -29.566 41.936 1.00 27.63 174 GLU A O 1
ATOM 1363 N N . PRO A 1 175 ? -14.229 -27.461 41.632 1.00 27.04 175 PRO A N 1
ATOM 1364 C CA . PRO A 1 175 ? -14.937 -27.006 42.839 1.00 28.93 175 PRO A CA 1
ATOM 1365 C C . PRO A 1 175 ? -16.442 -26.749 42.662 1.00 28.98 175 PRO A C 1
ATOM 1366 O O . PRO A 1 175 ? -17.119 -26.390 43.634 1.00 30.87 175 PRO A O 1
ATOM 1370 N N . ILE A 1 176 ? -16.956 -26.926 41.446 1.00 27.10 176 ILE A N 1
ATOM 1371 C CA . ILE A 1 176 ? -18.335 -26.568 41.121 1.00 27.67 176 ILE A CA 1
ATOM 1372 C C . ILE A 1 176 ? -19.165 -27.804 40.778 1.00 27.52 176 ILE A C 1
ATOM 1373 O O . ILE A 1 176 ? -20.246 -28.004 41.334 1.00 28.99 176 ILE A O 1
ATOM 1378 N N . ALA A 1 177 ? -18.652 -28.625 39.867 1.00 26.05 177 ALA A N 1
ATOM 1379 C CA . ALA A 1 177 ? -19.343 -29.843 39.443 1.00 26.21 177 ALA A CA 1
ATOM 1380 C C . ALA A 1 177 ? -19.321 -30.897 40.543 1.00 27.69 177 ALA A C 1
ATOM 1381 O O . ALA A 1 177 ? -18.451 -30.880 41.411 1.00 28.12 177 ALA A O 1
ATOM 1383 N N . LYS A 1 178 ? -20.292 -31.808 40.504 1.00 28.92 178 LYS A N 1
ATOM 1384 C CA . LYS A 1 178 ? -20.312 -32.952 41.414 1.00 30.76 178 LYS A CA 1
ATOM 1385 C C . LYS A 1 178 ? -19.102 -33.838 41.156 1.00 29.95 178 LYS A C 1
ATOM 1386 O O . LYS A 1 178 ? -18.469 -34.328 42.087 1.00 31.01 178 LYS A O 1
ATOM 1392 N N . GLU A 1 179 ? -18.781 -34.018 39.881 1.00 28.73 179 GLU A N 1
ATOM 1393 C CA . GLU A 1 179 ? -17.752 -34.953 39.460 1.00 28.64 179 GLU A CA 1
ATOM 1394 C C . GLU A 1 179 ? -17.186 -34.509 38.117 1.00 26.40 179 GLU A C 1
ATOM 1395 O O . GLU A 1 179 ? -17.950 -34.189 37.204 1.00 26.07 179 GLU A O 1
ATOM 1401 N N . VAL A 1 180 ? -15.859 -34.484 37.998 1.00 25.42 180 VAL A N 1
ATOM 1402 C CA . VAL A 1 180 ? -15.209 -34.123 36.734 1.00 23.85 180 VAL A CA 1
ATOM 1403 C C . VAL A 1 180 ? -14.242 -35.216 36.283 1.00 24.05 180 VAL A C 1
ATOM 1404 O O . VAL A 1 180 ? -13.397 -35.668 37.059 1.00 24.75 180 VAL A O 1
ATOM 1408 N N . SER A 1 181 ? -14.393 -35.638 35.029 1.00 23.58 181 SER A N 1
ATOM 1409 C CA . SER A 1 181 ? -13.455 -36.550 34.379 1.00 24.23 181 SER A CA 1
ATOM 1410 C C . SER A 1 181 ? -12.875 -35.900 33.129 1.00 23.27 181 SER A C 1
ATOM 1411 O O . SER A 1 181 ? -13.594 -35.224 32.387 1.00 22.52 181 SER A O 1
ATOM 1414 N N . ILE A 1 182 ? -11.579 -36.106 32.898 1.00 23.53 182 ILE A N 1
ATOM 1415 C CA . ILE A 1 182 ? -10.924 -35.642 31.670 1.00 23.21 182 ILE A CA 1
ATOM 1416 C C . ILE A 1 182 ? -10.359 -36.852 30.921 1.00 24.97 182 ILE A C 1
ATOM 1417 O O . ILE A 1 182 ? -9.715 -37.723 31.515 1.00 26.58 182 ILE A O 1
ATOM 1422 N N . ILE A 1 183 ? -10.637 -36.900 29.618 1.00 25.39 183 ILE A N 1
ATOM 1423 C CA . ILE A 1 183 ? -10.277 -38.021 28.756 1.00 27.39 183 ILE A CA 1
ATOM 1424 C C . ILE A 1 183 ? -9.376 -37.536 27.619 1.00 27.75 183 ILE A C 1
ATOM 1425 O O . ILE A 1 183 ? -9.793 -36.713 26.805 1.00 27.23 183 ILE A O 1
ATOM 1430 N N . HIS A 1 184 ? -8.149 -38.051 27.570 1.00 29.22 184 HIS A N 1
ATOM 1431 C CA . HIS A 1 184 ? -7.167 -37.649 26.567 1.00 30.05 184 HIS A CA 1
ATOM 1432 C C . HIS A 1 184 ? -6.508 -38.888 25.960 1.00 33.21 184 HIS A C 1
ATOM 1433 O O . HIS A 1 184 ? -6.265 -39.872 26.656 1.00 34.11 184 HIS A O 1
ATOM 1440 N N . ARG A 1 185 ? -6.225 -38.829 24.659 1.00 34.86 185 ARG A N 1
ATOM 1441 C CA . ARG A 1 185 ? -5.734 -39.990 23.900 1.00 38.48 185 ARG A CA 1
ATOM 1442 C C . ARG A 1 185 ? -4.238 -40.284 24.057 1.00 40.57 185 ARG A C 1
ATOM 1443 O O . ARG A 1 185 ? -3.690 -41.128 23.345 1.00 43.56 185 ARG A O 1
ATOM 1451 N N . ARG A 1 186 ? -3.590 -39.607 24.997 1.00 39.43 186 ARG A N 1
ATOM 1452 C CA . ARG A 1 186 ? -2.152 -39.720 25.193 1.00 41.56 186 ARG A CA 1
ATOM 1453 C C . ARG A 1 186 ? -1.887 -39.539 26.688 1.00 40.47 186 ARG A C 1
ATOM 1454 O O . ARG A 1 186 ? -2.637 -38.833 27.358 1.00 37.88 186 ARG A O 1
ATOM 1462 N N . ASP A 1 187 ? -0.852 -40.178 27.227 1.00 42.65 187 ASP A N 1
ATOM 1463 C CA . ASP A 1 187 ? -0.502 -39.961 28.641 1.00 42.21 187 ASP A CA 1
ATOM 1464 C C . ASP A 1 187 ? 0.085 -38.559 28.863 1.00 40.67 187 ASP A C 1
ATOM 1465 O O . ASP A 1 187 ? -0.024 -37.999 29.959 1.00 39.40 187 ASP A O 1
ATOM 1470 N N . LYS A 1 188 ? 0.685 -38.000 27.814 1.00 41.11 188 LYS A N 1
ATOM 1471 C CA . LYS A 1 188 ? 1.238 -36.649 27.839 1.00 40.05 188 LYS A CA 1
ATOM 1472 C C . LYS A 1 188 ? 0.179 -35.646 27.373 1.00 36.95 188 LYS A C 1
ATOM 1473 O O . LYS A 1 188 ? -0.426 -35.823 26.317 1.00 36.85 188 LYS A O 1
ATOM 1479 N N . PHE A 1 189 ? -0.038 -34.602 28.170 1.00 34.71 189 PHE A N 1
ATOM 1480 C CA . PHE A 1 189 ? -0.947 -33.506 27.810 1.00 31.96 189 PHE A CA 1
ATOM 1481 C C . PHE A 1 189 ? -0.196 -32.405 27.050 1.00 32.33 189 PHE A C 1
ATOM 1482 O O . PHE A 1 189 ? 1.023 -32.273 27.190 1.00 34.04 189 PHE A O 1
ATOM 1490 N N . ARG A 1 190 ? -0.923 -31.635 26.235 1.00 31.11 190 ARG A N 1
ATOM 1491 C CA . ARG A 1 190 ? -0.385 -30.422 25.603 1.00 31.19 190 ARG A CA 1
ATOM 1492 C C . ARG A 1 190 ? -0.344 -29.241 26.555 1.00 29.87 190 ARG A C 1
ATOM 1493 O O . ARG A 1 190 ? 0.441 -28.307 26.361 1.00 30.28 190 ARG A O 1
ATOM 1501 N N . ALA A 1 191 ? -1.231 -29.260 27.545 1.00 27.94 191 ALA A N 1
ATOM 1502 C CA . ALA A 1 191 ? -1.399 -28.136 28.458 1.00 27.03 191 ALA A CA 1
ATOM 1503 C C . ALA A 1 191 ? -0.101 -27.778 29.167 1.00 28.72 191 ALA A C 1
ATOM 1504 O O . ALA A 1 191 ? 0.813 -28.605 29.271 1.00 30.33 191 ALA A O 1
ATOM 1506 N N . HIS A 1 192 ? -0.016 -26.536 29.634 1.00 28.68 192 HIS A N 1
ATOM 1507 C CA . HIS A 1 192 ? 1.156 -26.076 30.374 1.00 30.76 192 HIS A CA 1
ATOM 1508 C C . HIS A 1 192 ? 1.422 -27.018 31.541 1.00 31.74 192 HIS A C 1
ATOM 1509 O O . HIS A 1 192 ? 0.489 -27.450 32.220 1.00 30.47 192 HIS A O 1
ATOM 1516 N N . GLU A 1 193 ? 2.692 -27.341 31.761 1.00 34.38 193 GLU A N 1
ATOM 1517 C CA . GLU A 1 193 ? 3.050 -28.374 32.731 1.00 36.02 193 GLU A CA 1
ATOM 1518 C C . GLU A 1 193 ? 2.542 -28.066 34.141 1.00 35.63 193 GLU A C 1
ATOM 1519 O O . GLU A 1 193 ? 2.148 -28.975 34.867 1.00 35.43 193 GLU A O 1
ATOM 1525 N N . HIS A 1 194 ? 2.539 -26.789 34.517 1.00 35.60 194 HIS A N 1
ATOM 1526 C CA . HIS A 1 194 ? 2.050 -26.387 35.834 1.00 35.87 194 HIS A CA 1
ATOM 1527 C C . HIS A 1 194 ? 0.559 -26.672 35.977 1.00 33.01 194 HIS A C 1
ATOM 1528 O O . HIS A 1 194 ? 0.094 -27.049 37.054 1.00 32.84 194 HIS A O 1
ATOM 1535 N N . SER A 1 195 ? -0.187 -26.485 34.891 1.00 30.62 195 SER A N 1
ATOM 1536 C CA . SER A 1 195 ? -1.610 -26.811 34.876 1.00 28.36 195 SER A CA 1
ATOM 1537 C C . SER A 1 195 ? -1.825 -28.318 34.979 1.00 28.11 195 SER A C 1
ATOM 1538 O O . SER A 1 195 ? -2.742 -28.769 35.661 1.00 27.36 195 SER A O 1
ATOM 1541 N N . VAL A 1 196 ? -0.977 -29.085 34.296 1.00 28.98 196 VAL A N 1
ATOM 1542 C CA . VAL A 1 196 ? -1.036 -30.547 34.355 1.00 29.70 196 VAL A CA 1
ATOM 1543 C C . VAL A 1 196 ? -0.662 -31.049 35.757 1.00 31.65 196 VAL A C 1
ATOM 1544 O O . VAL A 1 196 ? -1.286 -31.978 36.272 1.00 31.44 196 VAL A O 1
ATOM 1548 N N . GLU A 1 197 ? 0.345 -30.422 36.368 1.00 33.71 197 GLU A N 1
ATOM 1549 C CA . GLU A 1 197 ? 0.696 -30.683 37.773 1.00 35.99 197 GLU A CA 1
ATOM 1550 C C . GLU A 1 197 ? -0.528 -30.496 38.670 1.00 34.88 197 GLU A C 1
ATOM 1551 O O . GLU A 1 197 ? -0.872 -31.376 39.460 1.00 35.31 197 GLU A O 1
ATOM 1557 N N . ASN A 1 198 ? -1.190 -29.350 38.527 1.00 33.48 198 ASN A N 1
ATOM 1558 C CA . ASN A 1 198 ? -2.417 -29.074 39.272 1.00 32.76 198 ASN A CA 1
ATOM 1559 C C . ASN A 1 198 ? -3.515 -30.098 38.981 1.00 31.21 198 ASN A C 1
ATOM 1560 O O . ASN A 1 198 ? -4.235 -30.507 39.893 1.00 31.57 198 ASN A O 1
ATOM 1565 N N . LEU A 1 199 ? -3.624 -30.520 37.720 1.00 29.96 199 LEU A N 1
ATOM 1566 C CA . LEU A 1 199 ? -4.625 -31.512 37.309 1.00 28.76 199 LEU A CA 1
ATOM 1567 C C . LEU A 1 199 ? -4.423 -32.840 38.030 1.00 30.55 199 LEU A C 1
ATOM 1568 O O . LEU A 1 199 ? -5.376 -33.404 38.568 1.00 30.23 199 LEU A O 1
ATOM 1573 N N . HIS A 1 200 ? -3.190 -33.337 38.033 1.00 32.63 200 HIS A N 1
ATOM 1574 C CA . HIS A 1 200 ? -2.888 -34.609 38.699 1.00 34.95 200 HIS A CA 1
ATOM 1575 C C . HIS A 1 200 ? -3.014 -34.503 40.215 1.00 36.49 200 HIS A C 1
ATOM 1576 O O . HIS A 1 200 ? -3.384 -35.473 40.868 1.00 37.86 200 HIS A O 1
ATOM 1583 N N . ALA A 1 201 ? -2.724 -33.328 40.770 1.00 36.89 201 ALA A N 1
ATOM 1584 C CA . ALA A 1 201 ? -2.903 -33.092 42.206 1.00 38.67 201 ALA A CA 1
ATOM 1585 C C . ALA A 1 201 ? -4.381 -32.994 42.590 1.00 37.46 201 ALA A C 1
ATOM 1586 O O . ALA A 1 201 ? -4.756 -33.323 43.713 1.00 39.10 201 ALA A O 1
ATOM 1588 N N . SER A 1 202 ? -5.213 -32.545 41.652 1.00 34.95 202 SER A N 1
ATOM 1589 C CA . SER A 1 202 ? -6.643 -32.340 41.901 1.00 33.96 202 SER A CA 1
ATOM 1590 C C . SER A 1 202 ? -7.399 -33.653 42.065 1.00 34.30 202 SER A C 1
ATOM 1591 O O . SER A 1 202 ? -6.828 -34.735 41.933 1.00 35.23 202 SER A O 1
ATOM 1594 N N . LYS A 1 203 ? -8.698 -33.541 42.333 1.00 33.79 203 LYS A N 1
ATOM 1595 C CA . LYS A 1 203 ? -9.571 -34.706 42.458 1.00 34.23 203 LYS A CA 1
ATOM 1596 C C . LYS A 1 203 ? -10.251 -35.052 41.133 1.00 32.13 203 LYS A C 1
ATOM 1597 O O . LYS A 1 203 ? -11.105 -35.936 41.092 1.00 32.50 203 LYS A O 1
ATOM 1603 N N . VAL A 1 204 ? -9.877 -34.357 40.058 1.00 30.31 204 VAL A N 1
ATOM 1604 C CA . VAL A 1 204 ? -10.365 -34.684 38.719 1.00 28.74 204 VAL A CA 1
ATOM 1605 C C . VAL A 1 204 ? -9.945 -36.104 38.345 1.00 29.59 204 VAL A C 1
ATOM 1606 O O . VAL A 1 204 ? -8.817 -36.514 38.610 1.00 30.78 204 VAL A O 1
ATOM 1610 N N . ASN A 1 205 ? -10.869 -36.844 37.740 1.00 29.32 205 ASN A N 1
ATOM 1611 C CA . ASN A 1 205 ? -10.618 -38.207 37.292 1.00 30.55 205 ASN A CA 1
ATOM 1612 C C . ASN A 1 205 ? -9.956 -38.181 35.917 1.00 29.88 205 ASN A C 1
ATOM 1613 O O . ASN A 1 205 ? -10.605 -37.883 34.915 1.00 28.57 205 ASN A O 1
ATOM 1618 N N . VAL A 1 206 ? -8.660 -38.481 35.875 1.00 30.68 206 VAL A N 1
ATOM 1619 C CA . VAL A 1 206 ? -7.899 -38.429 34.628 1.00 30.45 206 VAL A CA 1
ATOM 1620 C C . VAL A 1 206 ? -7.889 -39.797 33.960 1.00 31.90 206 VAL A C 1
ATOM 1621 O O . VAL A 1 206 ? -7.450 -40.781 34.560 1.00 33.94 206 VAL A O 1
ATOM 1625 N N . LEU A 1 207 ? -8.369 -39.848 32.719 1.00 31.29 207 LEU A N 1
ATOM 1626 C CA . LEU A 1 207 ? -8.419 -41.081 31.940 1.00 33.29 207 LEU A CA 1
ATOM 1627 C C . LEU A 1 207 ? -7.563 -40.973 30.682 1.00 33.87 207 LEU A C 1
ATOM 1628 O O . LEU A 1 207 ? -7.991 -40.405 29.676 1.00 32.74 207 LEU A O 1
ATOM 1633 N N . THR A 1 208 ? -6.350 -41.515 30.755 1.00 36.00 208 THR A N 1
ATOM 1634 C CA . THR A 1 208 ? -5.451 -41.593 29.606 1.00 37.48 208 THR A CA 1
ATOM 1635 C C . THR A 1 208 ? -4.797 -42.974 29.552 1.00 41.06 208 THR A C 1
ATOM 1636 O O . THR A 1 208 ? -4.608 -43.603 30.593 1.00 42.06 208 THR A O 1
ATOM 1640 N N . PRO A 1 209 ? -4.451 -43.456 28.342 1.00 43.35 209 PRO A N 1
ATOM 1641 C CA . PRO A 1 209 ? -4.715 -42.861 27.040 1.00 42.84 209 PRO A CA 1
ATOM 1642 C C . PRO A 1 209 ? -5.997 -43.429 26.432 1.00 43.27 209 PRO A C 1
ATOM 1643 O O . PRO A 1 209 ? -6.017 -44.587 26.021 1.00 46.27 209 PRO A O 1
ATOM 1647 N N . PHE A 1 210 ? -7.057 -42.622 26.387 1.00 40.71 210 PHE A N 1
ATOM 1648 C CA . PHE A 1 210 ? -8.368 -43.083 25.917 1.00 41.17 210 PHE A CA 1
ATOM 1649 C C . PHE A 1 210 ? -8.950 -42.184 24.833 1.00 40.25 210 PHE A C 1
ATOM 1650 O O . PHE A 1 210 ? -8.632 -40.997 24.760 1.00 38.43 210 PHE A O 1
ATOM 1658 N N . VAL A 1 211 ? -9.814 -42.767 24.004 1.00 42.04 211 VAL A N 1
ATOM 1659 C CA . VAL A 1 211 ? -10.588 -42.024 23.008 1.00 41.47 211 VAL A CA 1
ATOM 1660 C C . VAL A 1 211 ? -12.071 -42.358 23.174 1.00 41.57 211 VAL A C 1
ATOM 1661 O O . VAL A 1 211 ? -12.409 -43.464 23.605 1.00 43.16 211 VAL A O 1
ATOM 1665 N N . PRO A 1 212 ? -12.964 -41.407 22.836 1.00 40.06 212 PRO A N 1
ATOM 1666 C CA . PRO A 1 212 ? -14.401 -41.642 22.971 1.00 40.39 212 PRO A CA 1
ATOM 1667 C C . PRO A 1 212 ? -14.929 -42.552 21.863 1.00 43.94 212 PRO A C 1
ATOM 1668 O O . PRO A 1 212 ? -14.724 -42.264 20.681 1.00 44.94 212 PRO A O 1
ATOM 1672 N N . ALA A 1 213 ? -15.611 -43.627 22.255 1.00 45.64 213 ALA A N 1
ATOM 1673 C CA . ALA A 1 213 ? -16.033 -44.687 21.335 1.00 49.71 213 ALA A CA 1
ATOM 1674 C C . ALA A 1 213 ? -17.486 -44.552 20.886 1.00 50.88 213 ALA A C 1
ATOM 1675 O O . ALA A 1 213 ? -17.794 -44.775 19.713 1.00 53.71 213 ALA A O 1
ATOM 1677 N N . GLU A 1 214 ? -18.381 -44.231 21.820 1.00 49.24 214 GLU A N 1
ATOM 1678 C CA . GLU A 1 214 ? -19.780 -43.966 21.475 1.00 50.43 214 GLU A CA 1
ATOM 1679 C C . GLU A 1 214 ? -20.539 -43.185 22.548 1.00 47.79 214 GLU A C 1
ATOM 1680 O O . GLU A 1 214 ? -20.133 -43.129 23.714 1.00 45.47 214 GLU A O 1
ATOM 1686 N N . LEU A 1 215 ? -21.643 -42.580 22.116 1.00 48.56 215 LEU A N 1
ATOM 1687 C CA . LEU A 1 215 ? -22.540 -41.814 22.972 1.00 47.11 215 LEU A CA 1
ATOM 1688 C C . LEU A 1 215 ? -23.840 -42.601 23.093 1.00 50.00 215 LEU A C 1
ATOM 1689 O O . LEU A 1 215 ? -24.436 -42.977 22.084 1.00 53.03 215 LEU A O 1
ATOM 1694 N N . ILE A 1 216 ? -24.271 -42.852 24.324 1.00 49.58 216 ILE A N 1
ATOM 1695 C CA . ILE A 1 216 ?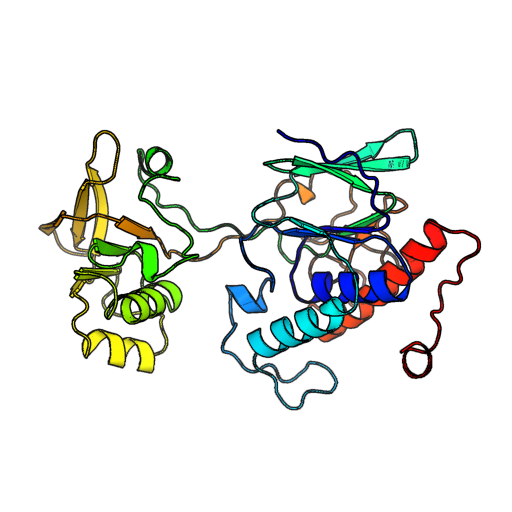 -25.535 -43.542 24.570 1.00 52.57 216 ILE A CA 1
ATOM 1696 C C . ILE A 1 216 ? -26.509 -42.574 25.229 1.00 51.64 216 ILE A C 1
ATOM 1697 O O . ILE A 1 216 ? -26.175 -41.904 26.210 1.00 48.72 216 ILE A O 1
ATOM 1702 N N . GLY A 1 217 ? -27.712 -42.507 24.675 1.00 54.52 217 GLY A N 1
ATOM 1703 C CA . GLY A 1 217 ? -28.748 -41.621 25.176 1.00 54.64 217 GLY A CA 1
ATOM 1704 C C . GLY A 1 217 ? -29.753 -41.364 24.077 1.00 58.07 217 GLY A C 1
ATOM 1705 O O . GLY A 1 217 ? -29.392 -40.882 23.006 1.00 58.14 217 GLY A O 1
ATOM 1706 N N . GLU A 1 218 ? -31.011 -41.706 24.337 1.00 61.49 218 GLU A N 1
ATOM 1707 C CA . GLU A 1 218 ? -32.077 -41.541 23.352 1.00 65.49 218 GLU A CA 1
ATOM 1708 C C . GLU A 1 218 ? -32.288 -40.070 22.991 1.00 64.45 218 GLU A C 1
ATOM 1709 O O . GLU A 1 218 ? -32.430 -39.737 21.817 1.00 66.24 218 GLU A O 1
ATOM 1715 N N . ASP A 1 219 ? -32.267 -39.198 23.997 1.00 62.10 219 ASP A N 1
ATOM 1716 C CA . ASP A 1 219 ? -32.484 -37.767 23.800 1.00 61.32 219 ASP A CA 1
ATOM 1717 C C . ASP A 1 219 ? -31.271 -36.971 24.267 1.00 57.14 219 ASP A C 1
ATOM 1718 O O . ASP A 1 219 ? -30.659 -36.244 23.491 1.00 56.33 219 ASP A O 1
ATOM 1723 N N . LYS A 1 220 ? -30.938 -37.134 25.543 1.00 55.14 220 LYS A N 1
ATOM 1724 C CA . LYS A 1 220 ? -29.841 -36.439 26.202 1.00 51.38 220 LYS A CA 1
ATOM 1725 C C . LYS A 1 220 ? -28.731 -37.461 26.417 1.00 49.63 220 LYS A C 1
ATOM 1726 O O . LYS A 1 220 ? -29.020 -38.644 26.616 1.00 51.10 220 LYS A O 1
ATOM 1732 N N . ILE A 1 221 ? -27.473 -37.024 26.369 1.00 46.32 221 ILE A N 1
ATOM 1733 C CA . ILE A 1 221 ? -26.347 -37.936 26.600 1.00 44.93 221 ILE A CA 1
ATOM 1734 C C . ILE A 1 221 ? -26.404 -38.444 28.035 1.00 44.10 221 ILE A C 1
ATOM 1735 O O . ILE A 1 221 ? -26.449 -37.653 28.980 1.00 42.33 221 ILE A O 1
ATOM 1740 N N . GLU A 1 222 ? -26.410 -39.764 28.187 1.00 45.45 222 GLU A N 1
ATOM 1741 C CA . GLU A 1 222 ? -26.479 -40.395 29.501 1.00 45.35 222 GLU A CA 1
ATOM 1742 C C . GLU A 1 222 ? -25.206 -41.164 29.842 1.00 43.98 222 GLU A C 1
ATOM 1743 O O . GLU A 1 222 ? -24.769 -41.162 30.994 1.00 42.57 222 GLU A O 1
ATOM 1749 N N . GLN A 1 223 ? -24.618 -41.827 28.848 1.00 44.32 223 GLN A N 1
ATOM 1750 C CA . GLN A 1 223 ? -23.399 -42.598 29.059 1.00 43.67 223 GLN A CA 1
ATOM 1751 C C . GLN A 1 223 ? -22.380 -42.360 27.947 1.00 42.49 223 GLN A C 1
ATOM 1752 O O . GLN A 1 223 ? -22.745 -42.171 26.787 1.00 43.37 223 GLN A O 1
ATOM 1758 N N . LEU A 1 224 ? -21.104 -42.369 28.325 1.00 40.56 224 LEU A N 1
ATOM 1759 C CA . LEU A 1 224 ? -19.993 -42.188 27.393 1.00 39.90 224 LEU A CA 1
ATOM 1760 C C . LEU A 1 224 ? -19.093 -43.413 27.445 1.00 41.49 224 LEU A C 1
ATOM 1761 O O . LEU A 1 224 ? -18.547 -43.741 28.504 1.00 40.64 224 LEU A O 1
ATOM 1766 N N . VAL A 1 225 ? -18.939 -44.085 26.306 1.00 43.72 225 VAL A N 1
ATOM 1767 C CA . VAL A 1 225 ? -18.059 -45.243 26.215 1.00 45.83 225 VAL A CA 1
ATOM 1768 C C . VAL A 1 225 ? -16.695 -44.800 25.700 1.00 45.21 225 VAL A C 1
ATOM 1769 O O . VAL A 1 225 ? -16.603 -44.107 24.687 1.00 44.50 225 VAL A O 1
ATOM 1773 N N . LEU A 1 226 ? -15.646 -45.210 26.408 1.00 45.65 226 LEU A N 1
ATOM 1774 C CA . LEU A 1 226 ? -14.269 -44.898 26.046 1.00 45.75 226 LEU A CA 1
ATOM 1775 C C . LEU A 1 226 ? -13.515 -46.175 25.707 1.00 49.79 226 LEU A C 1
ATOM 1776 O O . LEU A 1 226 ? -13.859 -47.249 26.197 1.00 51.76 226 LEU A O 1
ATOM 1781 N N . GLU A 1 227 ? -12.485 -46.045 24.876 1.00 51.40 227 GLU A N 1
ATOM 1782 C CA . GLU A 1 227 ? -11.605 -47.161 24.532 1.00 55.51 227 GLU A CA 1
ATOM 1783 C C . GLU A 1 227 ? -10.150 -46.748 24.701 1.00 55.43 227 GLU A C 1
ATOM 1784 O O . GLU A 1 227 ? -9.765 -45.642 24.310 1.00 53.39 227 GLU A O 1
ATOM 1790 N N . GLU A 1 228 ? -9.346 -47.632 25.288 1.00 58.06 228 GLU A N 1
ATOM 1791 C CA . GLU A 1 228 ? -7.939 -47.333 25.538 1.00 58.65 228 GLU A CA 1
ATOM 1792 C C . GLU A 1 228 ? -7.152 -47.332 24.228 1.00 61.36 228 GLU A C 1
ATOM 1793 O O . GLU A 1 228 ? -7.467 -48.084 23.307 1.00 64.35 228 GLU A O 1
ATOM 1799 N N . VAL A 1 229 ? -6.144 -46.467 24.150 1.00 60.75 229 VAL A N 1
ATOM 1800 C CA . VAL A 1 229 ? -5.234 -46.432 23.009 1.00 63.56 229 VAL A CA 1
ATOM 1801 C C . VAL A 1 229 ? -4.109 -47.432 23.263 1.00 67.64 229 VAL A C 1
ATOM 1802 O O . VAL A 1 229 ? -3.544 -47.472 24.359 1.00 66.99 229 VAL A O 1
ATOM 1806 N N . LYS A 1 230 ? -3.791 -48.234 22.249 1.00 72.36 230 LYS A N 1
ATOM 1807 C CA . LYS A 1 230 ? -2.869 -49.361 22.398 1.00 77.21 230 LYS A CA 1
ATOM 1808 C C . LYS A 1 230 ? -3.315 -50.260 23.559 1.00 77.90 230 LYS A C 1
ATOM 1809 O O . LYS A 1 230 ? -2.546 -50.548 24.482 1.00 78.75 230 LYS A O 1
ATOM 1815 N N . GLY A 1 231 ? -4.574 -50.689 23.499 1.00 78.00 231 GLY A N 1
ATOM 1816 C CA . GLY A 1 231 ? -5.160 -51.536 24.532 1.00 78.66 231 GLY A CA 1
ATOM 1817 C C . GLY A 1 231 ? -6.629 -51.813 24.265 1.00 78.50 231 GLY A C 1
ATOM 1818 O O . GLY A 1 231 ? -7.386 -50.903 23.919 1.00 75.58 231 GLY A O 1
ATOM 1819 N N . ASP A 1 232 ? -7.025 -53.075 24.421 1.00 82.20 232 ASP A N 1
ATOM 1820 C CA . ASP A 1 232 ? -8.402 -53.507 24.189 1.00 82.87 232 ASP A CA 1
ATOM 1821 C C . ASP A 1 232 ? -9.155 -53.598 25.513 1.00 80.75 232 ASP A C 1
ATOM 1822 O O . ASP A 1 232 ? -9.290 -54.682 26.092 1.00 83.65 232 ASP A O 1
ATOM 1827 N N . ARG A 1 233 ? -9.635 -52.452 25.985 1.00 76.07 233 ARG A N 1
ATOM 1828 C CA . ARG A 1 233 ? -10.417 -52.379 27.218 1.00 73.91 233 ARG A CA 1
ATOM 1829 C C . ARG A 1 233 ? -11.320 -51.141 27.223 1.00 69.32 233 ARG A C 1
ATOM 1830 O O . ARG A 1 233 ? -10.847 -50.009 27.101 1.00 66.24 233 ARG A O 1
ATOM 1838 N N . LYS A 1 234 ? -12.623 -51.374 27.362 1.00 68.93 234 LYS A N 1
ATOM 1839 C CA . LYS A 1 234 ? -13.620 -50.312 27.298 1.00 65.37 234 LYS A CA 1
ATOM 1840 C C . LYS A 1 234 ? -13.874 -49.729 28.684 1.00 62.06 234 LYS A C 1
ATOM 1841 O O . LYS A 1 234 ? -13.609 -50.375 29.700 1.00 63.18 234 LYS A O 1
ATOM 1847 N N . GLU A 1 235 ? -14.384 -48.503 28.712 1.00 58.24 235 GLU A N 1
ATOM 1848 C CA . GLU A 1 235 ? -14.767 -47.835 29.953 1.00 55.33 235 GLU A CA 1
ATOM 1849 C C . GLU A 1 235 ? -16.099 -47.123 29.717 1.00 53.20 235 GLU A C 1
ATOM 1850 O O . GLU A 1 235 ? -16.349 -46.631 28.618 1.00 52.85 235 GLU A O 1
ATOM 1856 N N . ILE A 1 236 ? -16.955 -47.089 30.737 1.00 51.89 236 ILE A N 1
ATOM 1857 C CA . ILE A 1 236 ? -18.278 -46.468 30.621 1.00 50.42 236 ILE A CA 1
ATOM 1858 C C . ILE A 1 236 ? -18.491 -45.471 31.754 1.00 47.22 236 ILE A C 1
ATOM 1859 O O . ILE A 1 236 ? -18.406 -45.835 32.925 1.00 47.40 236 ILE A O 1
ATOM 1864 N N . LEU A 1 237 ? -18.768 -44.217 31.396 1.00 44.07 237 LEU A N 1
ATOM 1865 C CA . LEU A 1 237 ? -19.015 -43.159 32.375 1.00 41.40 237 LEU A CA 1
ATOM 1866 C C . LEU A 1 237 ? -20.490 -42.766 32.377 1.00 41.07 237 LEU A C 1
ATOM 1867 O O . LEU A 1 237 ? -21.088 -42.595 31.316 1.00 41.65 237 LEU A O 1
ATOM 1872 N N . GLU A 1 238 ? -21.069 -42.639 33.568 1.00 40.43 238 GLU A N 1
ATOM 1873 C CA . GLU A 1 238 ? -22.391 -42.035 33.737 1.00 40.22 238 GLU A CA 1
ATOM 1874 C C . GLU A 1 238 ? -22.197 -40.528 33.803 1.00 37.28 238 GLU A C 1
ATOM 1875 O O . GLU A 1 238 ? -21.613 -40.031 34.763 1.00 35.90 238 GLU A O 1
ATOM 1881 N N . ILE A 1 239 ? -22.675 -39.801 32.793 1.00 36.06 239 ILE A N 1
ATOM 1882 C CA . ILE A 1 239 ? -22.466 -38.355 32.747 1.00 33.66 239 ILE A CA 1
ATOM 1883 C C . ILE A 1 239 ? -23.757 -37.559 32.579 1.00 33.76 239 ILE A C 1
ATOM 1884 O O . ILE A 1 239 ? -24.765 -38.073 32.074 1.00 35.64 239 ILE A O 1
ATOM 1889 N N . ASP A 1 240 ? -23.710 -36.305 33.023 1.00 31.78 240 ASP A N 1
ATOM 1890 C CA . ASP A 1 240 ? -24.789 -35.342 32.806 1.00 32.05 240 ASP A CA 1
ATOM 1891 C C . ASP A 1 240 ? -24.443 -34.375 31.673 1.00 30.77 240 ASP A C 1
ATOM 1892 O O . ASP A 1 240 ? -25.339 -33.852 31.012 1.00 31.81 240 ASP A O 1
ATOM 1897 N N . ASP A 1 241 ? -23.147 -34.126 31.467 1.00 28.84 241 ASP A N 1
ATOM 1898 C CA . ASP A 1 241 ? -22.668 -33.235 30.411 1.00 27.69 241 ASP A CA 1
ATOM 1899 C C . ASP A 1 241 ? -21.360 -33.722 29.794 1.00 26.45 241 ASP A C 1
ATOM 1900 O O . ASP A 1 241 ? -20.507 -34.280 30.482 1.00 25.36 241 ASP A O 1
ATOM 1905 N N . LEU A 1 242 ? -21.206 -33.479 28.494 1.00 26.44 242 LEU A N 1
ATOM 1906 C CA . LEU A 1 242 ? -19.963 -33.766 27.787 1.00 25.70 242 LEU A CA 1
ATOM 1907 C C . LEU A 1 242 ? -19.437 -32.474 27.185 1.00 24.66 242 LEU A C 1
ATOM 1908 O O . LEU A 1 242 ? -20.149 -31.807 26.433 1.00 25.43 242 LEU A O 1
ATOM 1913 N N . ILE A 1 243 ? -18.199 -32.126 27.533 1.00 23.31 243 ILE A N 1
ATOM 1914 C CA . ILE A 1 243 ? -17.521 -30.957 26.981 1.00 21.99 243 ILE A CA 1
ATOM 1915 C C . ILE A 1 243 ? -16.416 -31.428 26.037 1.00 22.26 243 ILE A C 1
ATOM 1916 O O . ILE A 1 243 ? -15.567 -32.225 26.427 1.00 22.36 243 ILE A O 1
ATOM 1921 N N . VAL A 1 244 ? -16.439 -30.950 24.794 1.00 22.82 244 VAL A N 1
ATOM 1922 C CA . VAL A 1 244 ? -15.446 -31.341 23.790 1.00 23.59 244 VAL A CA 1
ATOM 1923 C C . VAL A 1 244 ? -14.495 -30.172 23.504 1.00 22.83 244 VAL A C 1
ATOM 1924 O O . VAL A 1 244 ? -14.910 -29.154 22.953 1.00 22.97 244 VAL A O 1
ATOM 1928 N N . ASN A 1 245 ? -13.228 -30.340 23.881 1.00 22.39 245 ASN A N 1
ATOM 1929 C CA . ASN A 1 245 ? -12.189 -29.325 23.679 1.00 22.12 245 ASN A CA 1
ATOM 1930 C C . ASN A 1 245 ? -11.095 -29.873 22.769 1.00 23.26 245 ASN A C 1
ATOM 1931 O O . ASN A 1 245 ? -9.955 -30.093 23.197 1.00 22.87 245 ASN A O 1
ATOM 1936 N N . TYR A 1 246 ? -11.459 -30.103 21.509 1.00 24.31 246 TYR A N 1
ATOM 1937 C CA . TYR A 1 246 ? -10.526 -30.641 20.521 1.00 26.22 246 TYR A CA 1
ATOM 1938 C C . TYR A 1 246 ? -9.857 -29.540 19.693 1.00 26.44 246 TYR A C 1
ATOM 1939 O O . TYR A 1 246 ? -9.211 -29.815 18.688 1.00 28.40 246 TYR A O 1
ATOM 1948 N N . GLY A 1 247 ? -9.977 -28.297 20.142 1.00 25.19 247 GLY A N 1
ATOM 1949 C CA . GLY A 1 247 ? -9.316 -27.184 19.486 1.00 25.56 247 GLY A CA 1
ATOM 1950 C C . GLY A 1 247 ? -10.134 -26.566 18.371 1.00 26.73 247 GLY A C 1
ATOM 1951 O O . GLY A 1 247 ? -11.333 -26.830 18.234 1.00 26.55 247 GLY A O 1
ATOM 1952 N N . PHE A 1 248 ? -9.461 -25.743 17.574 1.00 28.00 248 PHE A N 1
ATOM 1953 C CA . PHE A 1 248 ? -10.100 -24.882 16.589 1.00 29.42 248 PHE A CA 1
ATOM 1954 C C . PHE A 1 248 ? -9.628 -25.195 15.184 1.00 31.97 248 PHE A C 1
ATOM 1955 O O . PHE A 1 248 ? -8.460 -25.522 14.973 1.00 33.51 248 PHE A O 1
ATOM 1963 N N . VAL A 1 249 ? -10.532 -25.051 14.220 1.00 33.05 249 VAL A N 1
ATOM 1964 C CA . VAL A 1 249 ? -10.184 -25.126 12.809 1.00 35.35 249 VAL A CA 1
ATOM 1965 C C . VAL A 1 249 ? -10.576 -23.804 12.160 1.00 35.86 249 VAL A C 1
ATOM 1966 O O . VAL A 1 249 ? -11.519 -23.154 12.599 1.00 34.30 249 VAL A O 1
ATOM 1970 N N . SER A 1 250 ? -9.834 -23.397 11.135 1.00 23.59 250 SER A N 1
ATOM 1971 C CA . SER A 1 250 ? -10.217 -22.238 10.331 1.00 22.56 250 SER A CA 1
ATOM 1972 C C . SER A 1 250 ? -9.938 -22.481 8.849 1.00 22.15 250 SER A C 1
ATOM 1973 O O . SER A 1 250 ? -9.044 -23.246 8.475 1.00 22.56 250 SER A O 1
ATOM 1976 N N . SER A 1 251 ? -10.733 -21.822 8.018 1.00 20.81 251 SER A N 1
ATOM 1977 C CA . SER A 1 251 ? -10.625 -21.911 6.567 1.00 20.34 251 SER A CA 1
ATOM 1978 C C . SER A 1 251 ? -11.332 -20.695 6.000 1.00 18.29 251 SER A C 1
ATOM 1979 O O . SER A 1 251 ? -12.280 -20.209 6.612 1.00 17.32 251 SER A O 1
ATOM 1982 N N . LEU A 1 252 ? -10.881 -20.185 4.856 1.00 16.86 252 LEU A N 1
ATOM 1983 C CA . LEU A 1 252 ? -11.603 -19.079 4.209 1.00 15.71 252 LEU A CA 1
ATOM 1984 C C . LEU A 1 252 ? -13.030 -19.508 3.859 1.00 15.40 252 LEU A C 1
ATOM 1985 O O . LEU A 1 252 ? -13.971 -18.722 3.993 1.00 14.67 252 LEU A O 1
ATOM 1990 N N . GLY A 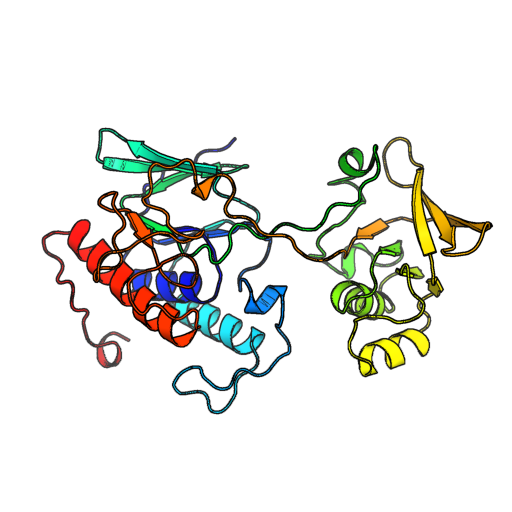1 253 ? -13.186 -20.756 3.418 1.00 15.49 253 GLY A N 1
ATOM 1991 C CA . GLY A 1 253 ? -14.508 -21.288 3.089 1.00 15.89 253 GLY A CA 1
ATOM 1992 C C . GLY A 1 253 ? -15.222 -20.409 2.075 1.00 15.61 253 GLY A C 1
ATOM 1993 O O . GLY A 1 253 ? -14.669 -20.128 1.009 1.00 15.27 253 GLY A O 1
ATOM 1994 N N . PRO A 1 254 ? -16.441 -19.938 2.407 1.00 15.91 254 PRO A N 1
ATOM 1995 C CA . PRO A 1 254 ? -17.223 -19.123 1.467 1.00 15.84 254 PRO A CA 1
ATOM 1996 C C . PRO A 1 254 ? -16.670 -17.731 1.161 1.00 14.98 254 PRO A C 1
ATOM 1997 O O . PRO A 1 254 ? -17.164 -17.076 0.245 1.00 15.05 254 PRO A O 1
ATOM 2001 N N . ILE A 1 255 ? -15.663 -17.278 1.907 1.00 14.02 255 ILE A N 1
ATOM 2002 C CA . ILE A 1 255 ? -14.967 -16.023 1.579 1.00 13.66 255 ILE A CA 1
ATOM 2003 C C . ILE A 1 255 ? -14.442 -16.040 0.132 1.00 13.92 255 ILE A C 1
ATOM 2004 O O . ILE A 1 255 ? -14.310 -14.995 -0.506 1.00 13.85 255 ILE A O 1
ATOM 2009 N N . LYS A 1 256 ? -14.161 -17.235 -0.380 1.00 14.71 256 LYS A N 1
ATOM 2010 C CA . LYS A 1 256 ? -13.725 -17.405 -1.772 1.00 15.30 256 LYS A CA 1
ATOM 2011 C C . LYS A 1 256 ? -14.855 -17.393 -2.819 1.00 15.37 256 LYS A C 1
ATOM 2012 O O . LYS A 1 256 ? -14.587 -17.579 -4.009 1.00 15.46 256 LYS A O 1
ATOM 2018 N N . ASN A 1 257 ? -16.095 -17.149 -2.382 1.00 15.21 257 ASN A N 1
ATOM 2019 C CA . ASN A 1 257 ? -17.285 -17.213 -3.242 1.00 15.30 257 ASN A CA 1
ATOM 2020 C C . ASN A 1 257 ? -17.957 -15.847 -3.484 1.00 14.81 257 ASN A C 1
ATOM 2021 O O . ASN A 1 257 ? -19.113 -15.785 -3.905 1.00 14.87 257 ASN A O 1
ATOM 2026 N N . TRP A 1 258 ? -17.238 -14.754 -3.230 1.00 14.01 258 TRP A N 1
ATOM 2027 C CA . TRP A 1 258 ? -17.837 -13.409 -3.239 1.00 13.79 258 TRP A CA 1
ATOM 2028 C C . TRP A 1 258 ? -17.308 -12.479 -4.334 1.00 13.92 258 TRP A C 1
ATOM 2029 O O . TRP A 1 258 ? -17.599 -11.283 -4.321 1.00 14.25 258 TRP A O 1
ATOM 2040 N N . GLY A 1 259 ? -16.549 -13.024 -5.278 1.00 14.04 259 GLY A N 1
ATOM 2041 C CA . GLY A 1 259 ? -16.047 -12.247 -6.408 1.00 14.22 259 GLY A CA 1
ATOM 2042 C C . GLY A 1 259 ? -14.826 -11.405 -6.085 1.00 13.37 259 GLY A C 1
ATOM 2043 O O . GLY A 1 259 ? -14.472 -10.501 -6.843 1.00 13.70 259 GLY A O 1
ATOM 2044 N N . LEU A 1 260 ? -14.176 -11.706 -4.967 1.00 12.86 260 LEU A N 1
ATOM 2045 C CA . LEU A 1 260 ? -12.971 -10.997 -4.554 1.00 12.31 260 LEU A CA 1
ATOM 2046 C C . LEU A 1 260 ? -11.731 -11.519 -5.269 1.00 13.19 260 LEU A C 1
ATOM 2047 O O . LEU A 1 260 ? -11.644 -12.702 -5.641 1.00 13.05 260 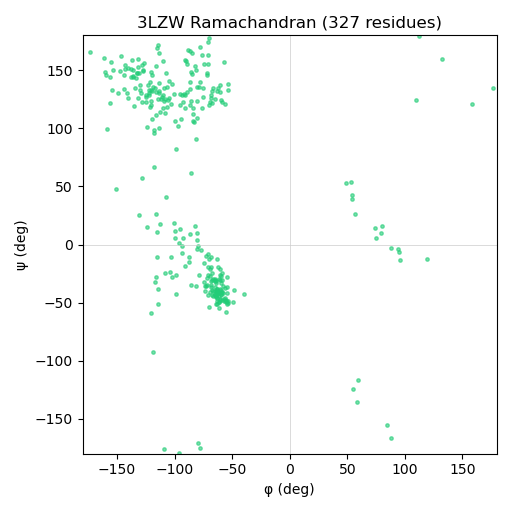LEU A O 1
ATOM 2052 N N . ASP A 1 261 ? -10.776 -10.620 -5.459 1.00 13.21 261 ASP A N 1
ATOM 2053 C CA . ASP A 1 261 ? -9.486 -10.970 -6.012 1.00 14.41 261 ASP A CA 1
ATOM 2054 C C . ASP A 1 261 ? -8.678 -11.547 -4.862 1.00 14.16 261 ASP A C 1
ATOM 2055 O O . ASP A 1 261 ? -8.321 -10.837 -3.918 1.00 13.70 261 ASP A O 1
ATOM 2060 N N . ILE A 1 262 ? -8.454 -12.852 -4.917 1.00 14.98 262 ILE A N 1
ATOM 2061 C CA . ILE A 1 262 ? -7.781 -13.553 -3.835 1.00 15.13 262 ILE A CA 1
ATOM 2062 C C . ILE A 1 262 ? -6.540 -14.238 -4.387 1.00 16.63 262 ILE A C 1
ATOM 2063 O O . ILE A 1 262 ? -6.595 -14.870 -5.453 1.00 16.97 262 ILE A O 1
ATOM 2068 N N . GLU A 1 263 ? -5.425 -14.066 -3.679 1.00 17.22 263 GLU A N 1
ATOM 2069 C CA . GLU A 1 263 ? -4.156 -14.745 -3.990 1.00 19.16 263 GLU A CA 1
ATOM 2070 C C . GLU A 1 263 ? -3.614 -15.414 -2.723 1.00 19.76 263 GLU A C 1
ATOM 2071 O O . GLU A 1 263 ? -3.532 -14.774 -1.689 1.00 19.36 263 GLU A O 1
ATOM 2077 N N . LYS A 1 264 ? -3.238 -16.693 -2.807 1.00 21.76 264 LYS A N 1
ATOM 2078 C CA . LYS A 1 264 ? -2.631 -17.408 -1.658 1.00 22.35 264 LYS A CA 1
ATOM 2079 C C . LYS A 1 264 ? -3.436 -17.217 -0.365 1.00 20.92 264 LYS A C 1
ATOM 2080 O O . LYS A 1 264 ? -2.895 -16.804 0.684 1.00 21.43 264 LYS A O 1
ATOM 2086 N N . ASN A 1 265 ? -4.729 -17.507 -0.467 1.00 19.69 265 ASN A N 1
ATOM 2087 C CA . ASN A 1 265 ? -5.678 -17.418 0.648 1.00 18.41 265 ASN A CA 1
ATOM 2088 C C . ASN A 1 265 ? -5.767 -16.058 1.318 1.00 16.00 265 ASN A C 1
ATOM 2089 O O . ASN A 1 265 ? -6.165 -15.953 2.478 1.00 15.14 265 ASN A O 1
ATOM 2094 N N . SER A 1 266 ? -5.444 -15.020 0.555 1.00 13.93 266 SER A N 1
ATOM 2095 C CA . SER A 1 266 ? -5.515 -13.651 1.039 1.00 12.30 266 SER A CA 1
ATOM 2096 C C . SER A 1 266 ? -6.228 -12.764 0.032 1.00 11.74 266 SER A C 1
ATOM 2097 O O . SER A 1 266 ? -6.128 -12.975 -1.182 1.00 12.36 266 SER A O 1
ATOM 2100 N N . ILE A 1 267 ? -6.929 -11.766 0.555 1.00 10.34 267 ILE A N 1
ATOM 2101 C CA . ILE A 1 267 ? -7.666 -10.803 -0.246 1.00 10.30 267 ILE A CA 1
ATOM 2102 C C . ILE A 1 267 ? -6.737 -9.647 -0.646 1.00 10.18 267 ILE A C 1
ATOM 2103 O O . ILE A 1 267 ? -6.186 -8.945 0.208 1.00 9.18 267 ILE A O 1
ATOM 2108 N N . VAL A 1 268 ? -6.575 -9.452 -1.952 1.00 10.22 268 VAL A N 1
ATOM 2109 C CA . VAL A 1 268 ? -5.666 -8.440 -2.458 1.00 10.93 268 VAL A CA 1
ATOM 2110 C C . VAL A 1 268 ? -6.290 -7.053 -2.282 1.00 10.52 268 VAL A C 1
ATOM 2111 O O . VAL A 1 268 ? -7.469 -6.858 -2.584 1.00 11.05 268 VAL A O 1
ATOM 2115 N N . VAL A 1 269 ? -5.501 -6.102 -1.787 1.00 10.30 269 VAL A N 1
ATOM 2116 C CA . VAL A 1 269 ? -6.002 -4.740 -1.553 1.00 10.20 269 VAL A CA 1
ATOM 2117 C C . VAL A 1 269 ? -5.086 -3.666 -2.143 1.00 10.25 269 VAL A C 1
ATOM 2118 O O . VAL A 1 269 ? -3.862 -3.824 -2.220 1.00 10.47 269 VAL A O 1
ATOM 2122 N N . LYS A 1 270 ? -5.714 -2.578 -2.577 1.00 10.53 270 LYS A N 1
ATOM 2123 C CA . LYS A 1 270 ? -5.019 -1.349 -2.931 1.00 11.59 270 LYS A CA 1
A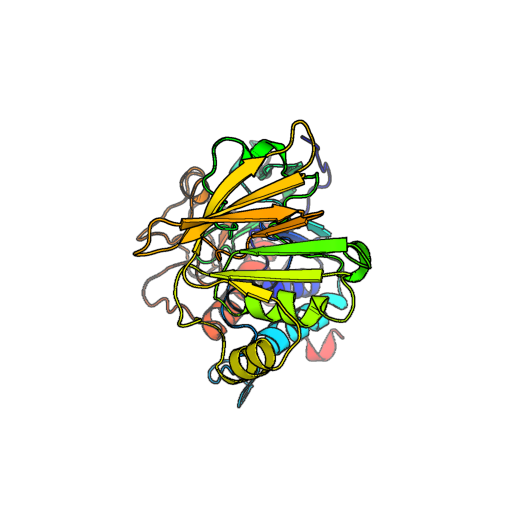TOM 2124 C C . LYS A 1 270 ? -4.498 -0.704 -1.658 1.00 10.83 270 LYS A C 1
ATOM 2125 O O . LYS A 1 270 ? -4.812 -1.158 -0.555 1.00 9.47 270 LYS A O 1
ATOM 2131 N N . SER A 1 271 ? -3.728 0.370 -1.799 1.00 10.80 271 SER A N 1
ATOM 2132 C CA . SER A 1 271 ? -3.130 1.022 -0.620 1.00 10.20 271 SER A CA 1
ATOM 2133 C C . SER A 1 271 ? -4.165 1.742 0.269 1.00 9.95 271 SER A C 1
ATOM 2134 O O . SER A 1 271 ? -3.865 2.121 1.406 1.00 8.78 271 SER A O 1
ATOM 2137 N N . THR A 1 272 ? -5.377 1.904 -0.256 1.00 9.85 272 THR A N 1
ATOM 2138 C CA . THR A 1 272 ? -6.529 2.396 0.496 1.00 10.11 272 THR A CA 1
ATOM 2139 C C . THR A 1 272 ? -7.208 1.308 1.343 1.00 9.75 272 THR A C 1
ATOM 2140 O O . THR A 1 272 ? -8.173 1.588 2.069 1.00 9.32 272 THR A O 1
ATOM 2144 N N . MET A 1 273 ? -6.716 0.076 1.206 1.00 9.88 273 MET A N 1
ATOM 2145 C CA . MET A 1 273 ? -7.303 -1.137 1.776 1.00 9.49 273 MET A CA 1
ATOM 2146 C C . MET A 1 273 ? -8.565 -1.613 1.036 1.00 9.68 273 MET A C 1
ATOM 2147 O O . MET A 1 273 ? -9.193 -2.579 1.450 1.00 9.26 273 MET A O 1
ATOM 2152 N N . GLU A 1 274 ? -8.917 -0.969 -0.074 1.00 10.22 274 GLU A N 1
ATOM 2153 C CA . GLU A 1 274 ? -10.062 -1.401 -0.842 1.00 10.22 274 GLU A CA 1
ATOM 2154 C C . GLU A 1 274 ? -9.729 -2.632 -1.683 1.00 10.08 274 GLU A C 1
ATOM 2155 O O . GLU A 1 274 ? -8.644 -2.739 -2.276 1.00 10.17 274 GLU A O 1
ATOM 2161 N N . THR A 1 275 ? -10.687 -3.549 -1.739 1.00 9.97 275 THR A N 1
ATOM 2162 C CA . THR A 1 275 ? -10.591 -4.731 -2.584 1.00 9.92 275 THR A CA 1
ATOM 2163 C C . THR A 1 275 ? -10.938 -4.354 -4.024 1.00 10.79 275 THR A C 1
ATOM 2164 O O . THR A 1 275 ? -11.117 -3.176 -4.343 1.00 10.68 275 THR A O 1
ATOM 2168 N N . ASN A 1 276 ? -11.081 -5.359 -4.886 1.00 11.04 276 ASN A N 1
ATOM 2169 C CA . ASN A 1 276 ? -11.566 -5.128 -6.250 1.00 11.80 276 ASN A CA 1
ATOM 2170 C C . ASN A 1 276 ? -13.050 -4.759 -6.322 1.00 12.18 276 ASN A C 1
ATOM 2171 O O . ASN A 1 276 ? -13.538 -4.409 -7.387 1.00 12.80 276 ASN A O 1
ATOM 2176 N N . ILE A 1 277 ? -13.763 -4.853 -5.199 1.00 11.69 277 ILE A N 1
ATOM 2177 C CA . ILE A 1 277 ? -15.171 -4.479 -5.130 1.00 12.20 277 ILE A CA 1
ATOM 2178 C C . ILE A 1 277 ? -15.285 -3.160 -4.378 1.00 12.30 277 ILE A C 1
ATOM 2179 O O . ILE A 1 277 ? -14.914 -3.077 -3.213 1.00 11.41 277 ILE A O 1
ATOM 2184 N N . GLU A 1 278 ? -15.794 -2.131 -5.053 1.00 13.14 278 GLU A N 1
ATOM 2185 C CA . GLU A 1 278 ? -15.859 -0.796 -4.464 1.00 13.90 278 GLU A CA 1
ATOM 2186 C C . GLU A 1 278 ? -16.718 -0.800 -3.192 1.00 13.07 278 GLU A C 1
ATOM 2187 O O . GLU A 1 278 ? -17.831 -1.334 -3.193 1.00 13.25 278 GLU A O 1
ATOM 2193 N N . GLY A 1 279 ? -16.189 -0.216 -2.116 1.00 12.01 279 GLY A N 1
ATOM 2194 C CA . GLY A 1 279 ? -16.882 -0.182 -0.819 1.00 11.53 279 GLY A CA 1
ATOM 2195 C C . GLY A 1 279 ? -16.631 -1.386 0.075 1.00 10.62 279 GLY A C 1
ATOM 2196 O O . GLY A 1 279 ? -17.121 -1.431 1.215 1.00 10.28 279 GLY A O 1
ATOM 2197 N N . PHE A 1 280 ? -15.865 -2.354 -0.436 1.00 10.10 280 PHE A N 1
ATOM 2198 C CA . PHE A 1 280 ? -15.510 -3.578 0.274 1.00 9.97 280 PHE A CA 1
ATOM 2199 C C . PHE A 1 280 ? -13.998 -3.464 0.523 1.00 9.77 280 PHE A C 1
ATOM 2200 O O . PHE A 1 280 ? -13.203 -3.438 -0.428 1.00 9.81 280 PHE A O 1
ATOM 2208 N N . PHE A 1 281 ? -13.629 -3.348 1.795 1.00 9.78 281 PHE A N 1
ATOM 2209 C CA . PHE A 1 281 ? -12.237 -3.173 2.227 1.00 9.75 281 PHE A CA 1
ATOM 2210 C C . PHE A 1 281 ? -11.778 -4.395 3.009 1.00 9.79 281 PHE A C 1
ATOM 2211 O O . PHE A 1 281 ? -12.598 -5.214 3.420 1.00 10.04 281 PHE A O 1
ATOM 2219 N N . ALA A 1 282 ? -10.464 -4.523 3.197 1.00 10.00 282 ALA A N 1
ATOM 2220 C CA . ALA A 1 282 ? -9.905 -5.604 4.008 1.00 9.79 282 ALA A CA 1
ATOM 2221 C C . ALA A 1 282 ? -8.697 -5.109 4.789 1.00 9.69 282 ALA A C 1
ATOM 2222 O O . ALA A 1 282 ? -8.003 -4.190 4.351 1.00 10.55 282 ALA A O 1
ATOM 2224 N N . ALA A 1 283 ? -8.461 -5.713 5.952 1.00 9.47 283 ALA A N 1
ATOM 2225 C CA . ALA A 1 283 ? -7.319 -5.364 6.797 1.00 8.95 283 ALA A CA 1
ATOM 2226 C C . ALA A 1 283 ? -6.923 -6.531 7.691 1.00 8.88 283 ALA A C 1
ATOM 2227 O O . ALA A 1 283 ? -7.728 -7.421 7.970 1.00 8.19 283 ALA A O 1
ATOM 2229 N N . GLY A 1 284 ? -5.673 -6.514 8.131 1.00 8.57 284 GLY A N 1
ATOM 2230 C CA . GLY A 1 284 ? -5.123 -7.576 8.946 1.00 8.15 284 GLY A CA 1
ATOM 2231 C C . GLY A 1 284 ? -4.597 -8.755 8.152 1.00 8.47 284 GLY A C 1
ATOM 2232 O O . GLY A 1 284 ? -4.233 -8.633 6.972 1.00 8.37 284 GLY A O 1
ATOM 2233 N N . ASP A 1 285 ? -4.565 -9.912 8.806 1.00 8.95 285 ASP A N 1
ATOM 2234 C CA . ASP A 1 285 ? -4.011 -11.123 8.205 1.00 8.99 285 ASP A CA 1
ATOM 2235 C C . ASP A 1 285 ? -4.735 -11.571 6.935 1.00 9.04 285 ASP A C 1
ATOM 2236 O O . ASP A 1 285 ? -4.126 -12.240 6.115 1.00 8.98 285 ASP A O 1
ATOM 2241 N N . ILE A 1 286 ? -6.012 -11.225 6.771 1.00 8.64 286 ILE A N 1
ATOM 2242 C CA . ILE A 1 286 ? -6.766 -11.612 5.567 1.00 9.15 286 ILE A CA 1
ATOM 2243 C C . ILE A 1 286 ? -6.287 -10.895 4.310 1.00 8.85 286 ILE A C 1
ATOM 2244 O O . ILE A 1 286 ? -6.446 -11.420 3.218 1.00 9.22 286 ILE A O 1
ATOM 2249 N N . CYS A 1 287 ? -5.724 -9.697 4.451 1.00 9.18 287 CYS A N 1
ATOM 2250 C CA . CYS A 1 287 ? -5.346 -8.913 3.265 1.00 9.32 287 CYS A CA 1
ATOM 2251 C C . CYS A 1 287 ? -3.922 -9.179 2.800 1.00 9.69 287 CYS A C 1
ATOM 2252 O O . CYS A 1 287 ? -3.070 -9.649 3.556 1.00 10.36 287 CYS A O 1
ATOM 2255 N N . THR A 1 288 ? -3.673 -8.869 1.539 1.00 9.54 288 THR A N 1
ATOM 2256 C CA . THR A 1 288 ? -2.325 -8.940 1.025 1.00 9.92 288 THR A CA 1
ATOM 2257 C C . THR A 1 288 ? -2.077 -7.863 -0.017 1.00 9.36 288 THR A C 1
ATOM 2258 O O . THR A 1 288 ? -3.004 -7.251 -0.564 1.00 9.70 288 THR A O 1
ATOM 2262 N N . TYR A 1 289 ? -0.794 -7.645 -0.241 1.00 9.19 289 TYR A N 1
ATOM 2263 C CA . TYR A 1 289 ? -0.264 -6.689 -1.189 1.00 9.92 289 TYR A CA 1
ATOM 2264 C C . TYR A 1 289 ? 1.243 -6.922 -1.216 1.00 10.25 289 TYR A C 1
ATOM 2265 O O . TYR A 1 289 ? 1.766 -7.614 -0.336 1.00 9.86 289 TYR A O 1
ATOM 2274 N N . GLU A 1 290 ? 1.948 -6.377 -2.209 1.00 10.58 290 GLU A N 1
ATOM 2275 C CA . GLU A 1 290 ? 3.388 -6.562 -2.253 1.00 11.68 290 GLU A CA 1
ATOM 2276 C C . GLU A 1 290 ? 4.010 -5.997 -0.978 1.00 11.23 290 GLU A C 1
ATOM 2277 O O . GLU A 1 290 ? 3.819 -4.829 -0.659 1.00 11.04 290 GLU A O 1
ATOM 2283 N N . GLY A 1 291 ? 4.729 -6.842 -0.248 1.00 11.53 291 GLY A N 1
ATOM 2284 C CA . GLY A 1 291 ? 5.387 -6.429 0.987 1.00 10.76 291 GLY A CA 1
ATOM 2285 C C . GLY A 1 291 ? 4.607 -6.674 2.274 1.00 10.42 291 GLY A C 1
ATOM 2286 O O . GLY A 1 291 ? 5.126 -6.423 3.354 1.00 9.85 291 GLY A O 1
ATOM 2287 N N . LYS A 1 292 ? 3.369 -7.163 2.172 1.00 9.64 292 LYS A N 1
ATOM 2288 C CA . LYS A 1 292 ? 2.554 -7.457 3.353 1.00 9.69 292 LYS A CA 1
ATOM 2289 C C . LYS A 1 292 ? 3.262 -8.378 4.347 1.00 9.79 292 LYS A C 1
ATOM 2290 O O . LYS A 1 292 ? 3.816 -9.415 3.967 1.00 9.86 292 LYS A O 1
ATOM 2296 N N . VAL A 1 293 ? 3.222 -7.999 5.622 1.00 10.05 293 VAL A N 1
ATOM 2297 C CA . VAL A 1 293 ? 3.626 -8.896 6.706 1.00 10.02 293 VAL A CA 1
ATOM 2298 C C . VAL A 1 293 ? 2.442 -9.133 7.639 1.00 9.51 293 VAL A C 1
ATOM 2299 O O . VAL A 1 293 ? 1.705 -8.198 7.974 1.00 8.56 293 VAL A O 1
ATOM 2303 N N . ASN A 1 294 ? 2.244 -10.392 8.020 1.00 9.64 294 ASN A N 1
ATOM 2304 C CA . ASN A 1 294 ? 1.176 -10.748 8.939 1.00 9.80 294 ASN A CA 1
ATOM 2305 C C . ASN A 1 294 ? 1.614 -10.480 10.367 1.00 9.38 294 ASN A C 1
ATOM 2306 O O . ASN A 1 294 ? 2.213 -11.333 11.022 1.00 10.35 294 ASN A O 1
ATOM 2311 N N . LEU A 1 295 ? 1.332 -9.269 10.823 1.00 9.08 295 LEU A N 1
ATOM 2312 C CA . LEU A 1 295 ? 1.628 -8.847 12.179 1.00 8.76 295 LEU A CA 1
ATOM 2313 C C . LEU A 1 295 ? 0.462 -8.063 12.743 1.00 8.13 295 LEU A C 1
ATOM 2314 O O . LEU A 1 295 ? -0.340 -7.472 12.007 1.00 8.48 295 LEU A O 1
ATOM 2319 N N . ILE A 1 296 ? 0.410 -7.999 14.064 1.00 8.14 296 ILE A N 1
ATOM 2320 C CA . ILE A 1 296 ? -0.591 -7.196 14.750 1.00 7.90 296 ILE A CA 1
ATOM 2321 C C . ILE A 1 296 ? -0.381 -5.707 14.430 1.00 7.71 296 ILE A C 1
ATOM 2322 O O . ILE A 1 296 ? -1.335 -4.993 14.105 1.00 7.60 296 ILE A O 1
ATOM 2327 N N . ALA A 1 297 ? 0.872 -5.252 14.482 1.00 7.85 297 ALA A N 1
ATOM 2328 C CA . ALA A 1 297 ? 1.185 -3.835 14.246 1.00 8.06 297 ALA A CA 1
ATOM 2329 C C . ALA A 1 297 ? 0.812 -3.410 12.826 1.00 7.96 297 ALA A C 1
ATOM 2330 O O . ALA A 1 297 ? 0.319 -2.292 12.617 1.00 8.24 297 ALA A O 1
ATOM 2332 N N . SER A 1 298 ? 1.046 -4.301 11.855 1.00 8.25 298 SER A N 1
ATOM 2333 C CA . SER A 1 298 ? 0.662 -4.074 10.456 1.00 8.92 298 SER A CA 1
ATOM 2334 C C . SER A 1 298 ? -0.859 -3.953 10.338 1.00 7.81 298 SER A C 1
ATOM 2335 O O . SER A 1 298 ? -1.384 -2.982 9.760 1.00 7.60 298 SER A O 1
ATOM 2338 N N . GLY A 1 299 ? -1.569 -4.932 10.900 1.00 7.81 299 GLY A N 1
ATOM 2339 C CA . GLY A 1 299 ? -3.028 -4.896 10.956 1.00 7.89 299 GLY A CA 1
ATOM 2340 C C . GLY A 1 299 ? -3.583 -3.623 11.592 1.00 7.92 299 GLY A C 1
ATOM 2341 O O . GLY A 1 299 ? -4.586 -3.060 11.127 1.00 7.71 299 GLY A O 1
ATOM 2342 N N . PHE A 1 300 ? -2.949 -3.183 12.676 1.00 8.04 300 PHE A N 1
ATOM 2343 C CA . PHE A 1 300 ? -3.383 -1.985 13.398 1.00 8.01 300 PHE A CA 1
ATOM 2344 C C . PHE A 1 300 ? -3.187 -0.697 12.575 1.00 8.56 300 PHE A C 1
ATOM 2345 O O . PHE A 1 300 ? -3.871 0.302 12.833 1.00 8.87 300 PHE A O 1
ATOM 2353 N N . GLY A 1 301 ? -2.258 -0.708 11.619 1.00 8.19 301 GLY A N 1
ATOM 2354 C CA . GLY A 1 301 ? -2.104 0.405 10.658 1.00 8.41 301 GLY A CA 1
ATOM 2355 C C . GLY A 1 301 ? -3.094 0.332 9.501 1.00 8.64 301 GLY A C 1
ATOM 2356 O O . GLY A 1 301 ? -3.586 1.352 9.007 1.00 8.82 301 GLY A O 1
ATOM 2357 N N . GLU A 1 302 ? -3.398 -0.887 9.073 1.00 8.20 302 GLU A N 1
ATOM 2358 C CA . GLU A 1 302 ? -4.336 -1.118 7.981 1.00 8.19 302 GLU A CA 1
ATOM 2359 C C . GLU A 1 302 ? -5.769 -0.750 8.382 1.00 8.46 302 GLU A C 1
ATOM 2360 O O . GLU A 1 302 ? -6.524 -0.206 7.573 1.00 8.42 302 GLU A O 1
ATOM 2366 N N . ALA A 1 303 ? -6.115 -1.011 9.644 1.00 8.25 303 ALA A N 1
ATOM 2367 C CA . ALA A 1 303 ? -7.468 -0.772 10.154 1.00 8.41 303 ALA A CA 1
ATOM 2368 C C . ALA A 1 303 ? -7.935 0.672 9.950 1.00 8.64 303 ALA A C 1
ATOM 2369 O O . ALA A 1 303 ? -8.960 0.895 9.306 1.00 8.57 303 ALA A O 1
ATOM 2371 N N . PRO A 1 304 ? -7.195 1.663 10.488 1.00 8.71 304 PRO A N 1
ATOM 2372 C CA . PRO A 1 304 ? -7.611 3.052 10.271 1.00 9.21 304 PRO A CA 1
ATOM 2373 C C . PRO A 1 304 ? -7.552 3.486 8.812 1.00 9.13 304 PRO A C 1
ATOM 2374 O O . PRO A 1 304 ? -8.336 4.328 8.394 1.00 10.41 304 PRO A O 1
ATOM 2378 N N . THR A 1 305 ? -6.639 2.910 8.029 1.00 8.56 305 THR A N 1
ATOM 2379 C CA . THR A 1 305 ? -6.602 3.217 6.602 1.00 8.90 305 THR A CA 1
ATOM 2380 C C . THR A 1 305 ? -7.921 2.803 5.946 1.00 8.65 305 THR A C 1
ATOM 2381 O O . THR A 1 305 ? -8.547 3.598 5.227 1.00 8.71 305 THR A O 1
ATOM 2385 N N . ALA A 1 306 ? -8.353 1.572 6.220 1.00 8.27 306 ALA A N 1
ATOM 2386 C CA . ALA A 1 306 ? -9.615 1.070 5.691 1.00 8.44 306 ALA A CA 1
ATOM 2387 C C . ALA A 1 306 ? -10.806 1.934 6.129 1.00 8.37 306 ALA A C 1
ATOM 2388 O O . ALA A 1 306 ? -11.637 2.313 5.309 1.00 8.50 306 ALA A O 1
ATOM 2390 N N . VAL A 1 307 ? -10.877 2.254 7.421 1.00 8.40 307 VAL A N 1
ATOM 2391 C CA . VAL A 1 307 ? -12.016 3.006 7.970 1.00 8.48 307 VAL A CA 1
ATOM 2392 C C . VAL A 1 307 ? -12.118 4.406 7.367 1.00 9.02 307 VAL A C 1
ATOM 2393 O O . VAL A 1 307 ? -13.182 4.835 6.927 1.00 9.46 307 VAL A O 1
ATOM 2397 N N . ASN A 1 308 ? -10.999 5.117 7.335 1.00 8.89 308 ASN A N 1
ATOM 2398 C CA . ASN A 1 308 ? -11.003 6.494 6.880 1.00 9.67 308 ASN A CA 1
ATOM 2399 C C . ASN A 1 308 ? -11.303 6.607 5.387 1.00 9.90 308 ASN A C 1
ATOM 2400 O O . ASN A 1 308 ? -12.001 7.519 4.970 1.00 10.50 308 ASN A O 1
ATOM 2405 N N . ASN A 1 309 ? -10.839 5.644 4.598 1.00 9.90 309 ASN A N 1
ATOM 2406 C CA . ASN A 1 309 ? -11.185 5.600 3.180 1.00 10.79 309 ASN A CA 1
ATOM 2407 C C . ASN A 1 309 ? -12.637 5.160 2.945 1.00 11.09 309 ASN A C 1
ATOM 2408 O O . ASN A 1 309 ? -13.292 5.661 2.030 1.00 11.88 309 ASN A O 1
ATOM 2413 N N . ALA A 1 310 ? -13.125 4.241 3.776 1.00 10.87 310 ALA A N 1
ATOM 2414 C CA . ALA A 1 310 ? -14.540 3.829 3.768 1.00 11.22 310 ALA A CA 1
ATOM 2415 C C . ALA A 1 310 ? -15.457 5.016 4.054 1.00 11.71 310 ALA A C 1
ATOM 2416 O O . ALA A 1 310 ? -16.480 5.205 3.382 1.00 12.48 310 ALA A O 1
ATOM 2418 N N . LYS A 1 311 ? -15.074 5.832 5.032 1.00 12.33 311 LYS A N 1
ATOM 2419 C CA . LYS A 1 311 ? -15.836 7.031 5.408 1.00 13.54 311 LYS A CA 1
ATOM 2420 C C . LYS A 1 311 ? -15.939 8.026 4.240 1.00 14.49 311 LYS A C 1
ATOM 2421 O O . LYS A 1 311 ? -17.030 8.547 3.939 1.00 14.74 311 LYS A O 1
ATOM 2427 N N . ALA A 1 312 ? -14.807 8.283 3.589 1.00 14.86 312 ALA A N 1
ATOM 2428 C CA . ALA A 1 312 ? -14.756 9.160 2.419 1.00 15.93 312 ALA A CA 1
ATOM 2429 C C . ALA A 1 312 ? -15.545 8.598 1.233 1.00 16.64 312 ALA A C 1
ATOM 2430 O O . ALA A 1 312 ? -16.092 9.364 0.426 1.00 17.09 312 ALA A O 1
ATOM 2432 N N . TYR A 1 313 ? -15.607 7.268 1.131 1.00 16.36 313 TYR A N 1
ATOM 2433 C CA . TYR A 1 313 ? -16.395 6.603 0.097 1.00 17.20 313 TYR A CA 1
ATOM 2434 C C . TYR A 1 313 ? -17.886 6.836 0.340 1.00 18.04 313 TYR A C 1
ATOM 2435 O O . TYR A 1 313 ? -18.629 7.129 -0.594 1.00 18.11 313 TYR A O 1
ATOM 2444 N N . MET A 1 314 ? -18.303 6.717 1.599 1.00 18.65 314 MET A N 1
ATOM 2445 C CA . MET A 1 314 ? -19.711 6.881 1.986 1.00 20.31 314 MET A CA 1
ATOM 2446 C C . MET A 1 314 ? -20.180 8.327 1.954 1.00 21.90 314 MET A C 1
ATOM 2447 O O . MET A 1 314 ? -21.309 8.609 1.558 1.00 22.70 314 MET A O 1
ATOM 2452 N N . ASP A 1 315 ? -19.320 9.230 2.409 1.00 23.14 315 ASP A N 1
ATOM 2453 C CA . ASP A 1 315 ? -19.660 10.639 2.553 1.00 25.20 315 ASP A CA 1
ATOM 2454 C C . ASP A 1 315 ? -18.657 11.472 1.757 1.00 26.17 315 ASP A C 1
ATOM 2455 O O . ASP A 1 315 ? -17.539 11.709 2.218 1.00 25.89 315 ASP A O 1
ATOM 2460 N N . PRO A 1 316 ? -19.053 11.934 0.559 1.00 28.22 316 PRO A N 1
ATOM 2461 C CA . PRO A 1 316 ? -18.124 12.723 -0.256 1.00 28.99 316 PRO A CA 1
ATOM 2462 C C . PRO A 1 316 ? -17.700 14.054 0.391 1.00 29.62 316 PRO A C 1
ATOM 2463 O O . PRO A 1 316 ? -16.759 14.684 -0.087 1.00 30.51 316 PRO A O 1
ATOM 2467 N N . LYS A 1 317 ? -18.383 14.468 1.459 1.00 29.87 317 LYS A N 1
ATOM 2468 C CA . LYS A 1 317 ? -18.009 15.669 2.215 1.00 30.29 317 LYS A CA 1
ATOM 2469 C C . LYS A 1 317 ? -16.993 15.376 3.318 1.00 28.83 317 LYS A C 1
ATOM 2470 O O . LYS A 1 317 ? -16.439 16.304 3.917 1.00 29.18 317 LYS A O 1
ATOM 2476 N N . ALA A 1 318 ? -16.759 14.097 3.600 1.00 26.78 318 ALA A N 1
ATOM 2477 C CA . ALA A 1 318 ? -15.809 13.703 4.637 1.00 25.54 318 ALA A CA 1
ATOM 2478 C C . ALA A 1 318 ? -14.398 13.623 4.062 1.00 24.44 318 ALA A C 1
ATOM 2479 O O . ALA A 1 318 ? -14.199 13.148 2.947 1.00 24.34 318 ALA A O 1
ATOM 2481 N N . ARG A 1 319 ? -13.423 14.094 4.832 1.00 23.52 319 ARG A N 1
ATOM 2482 C CA . ARG A 1 319 ? -12.022 13.972 4.455 1.00 22.59 319 ARG A CA 1
ATOM 2483 C C . ARG A 1 319 ? -11.510 12.614 4.892 1.00 20.79 319 ARG A C 1
ATOM 2484 O O . ARG A 1 319 ? -11.934 12.102 5.921 1.00 20.17 319 ARG A O 1
ATOM 2492 N N . VAL A 1 320 ? -10.587 12.037 4.127 1.00 19.22 320 VAL A N 1
ATOM 2493 C CA . VAL A 1 320 ? -9.944 10.793 4.545 1.00 17.72 320 VAL A CA 1
ATOM 2494 C C . VAL A 1 320 ? -9.189 11.039 5.858 1.00 16.99 320 VAL A C 1
ATOM 2495 O O . VAL A 1 320 ? -9.286 10.248 6.790 1.00 16.09 320 VAL A O 1
ATOM 2499 N N . GLN A 1 321 ? -8.469 12.157 5.941 1.00 16.91 321 GLN A N 1
ATOM 2500 C CA . GLN A 1 321 ? -7.675 12.460 7.134 1.00 16.72 321 GLN A CA 1
ATOM 2501 C C . GLN A 1 321 ? -8.562 12.792 8.336 1.00 17.05 321 GLN A C 1
ATOM 2502 O O . GLN A 1 321 ? -9.340 13.746 8.282 1.00 17.46 321 GLN A O 1
ATOM 2508 N N . PRO A 1 322 ? -8.447 12.009 9.423 1.00 17.04 322 PRO A N 1
ATOM 2509 C CA . PRO A 1 322 ? -9.218 12.309 10.624 1.00 17.64 322 PRO A CA 1
ATOM 2510 C C . PRO A 1 322 ? -8.663 13.476 11.441 1.00 18.42 322 PRO A C 1
ATOM 2511 O O . PRO A 1 322 ? -7.500 13.869 11.276 1.00 18.95 322 PRO A O 1
ATOM 2515 N N . LEU A 1 323 ? -9.508 14.003 12.320 1.00 19.06 323 LEU A N 1
ATOM 2516 C CA . LEU A 1 323 ? -9.113 15.008 13.298 1.00 19.82 323 LEU A CA 1
ATOM 2517 C C . LEU A 1 323 ? -8.227 14.366 14.369 1.00 19.50 323 LEU A C 1
ATOM 2518 O O . LEU A 1 323 ? -8.200 13.139 14.513 1.00 18.48 323 LEU A O 1
ATOM 2523 N N . HIS A 1 324 ? -7.504 15.195 15.116 1.00 20.12 324 HIS A N 1
ATOM 2524 C CA . HIS A 1 324 ? -6.634 14.696 16.182 1.00 20.48 324 HIS A CA 1
ATOM 2525 C C . HIS A 1 324 ? -7.460 14.109 17.323 1.00 20.09 324 HIS A C 1
ATOM 2526 O O . HIS A 1 324 ? -8.366 14.766 17.831 1.00 20.79 324 HIS A O 1
ATOM 2533 N N . SER A 1 325 ? -7.137 12.887 17.741 1.00 19.30 325 SER A N 1
ATOM 2534 C CA . SER A 1 325 ? -7.831 12.268 18.878 1.00 19.15 325 SER A CA 1
ATOM 2535 C C . SER A 1 325 ? -7.570 13.049 20.166 1.00 20.88 325 SER A C 1
ATOM 2536 O O . SER A 1 325 ? -8.421 13.088 21.057 1.00 20.46 325 SER A O 1
ATOM 2539 N N . THR A 1 326 ? -6.390 13.661 20.254 1.00 22.53 326 THR A N 1
ATOM 2540 C CA . THR A 1 326 ? -5.980 14.415 21.439 1.00 24.95 326 THR A CA 1
ATOM 2541 C C . THR A 1 326 ? -6.936 15.566 21.778 1.00 27.61 326 THR A C 1
ATOM 2542 O O . THR A 1 326 ? -7.003 15.997 22.930 1.00 28.34 326 THR A O 1
ATOM 2546 N N . SER A 1 327 ? -7.661 16.067 20.779 1.00 29.82 327 SER A N 1
ATOM 2547 C CA . SER A 1 327 ? -8.673 17.100 21.014 1.00 32.38 327 SER A CA 1
ATOM 2548 C C . SER A 1 327 ? -10.115 16.572 20.988 1.00 33.95 327 SER A C 1
ATOM 2549 O O . SER A 1 327 ? -11.000 17.183 21.584 1.00 34.94 327 SER A O 1
ATOM 2552 N N . LEU A 1 328 ? -10.348 15.445 20.314 1.00 35.32 328 LEU A N 1
ATOM 2553 C CA . LEU A 1 328 ? -11.706 14.905 20.136 1.00 36.64 328 LEU A CA 1
ATOM 2554 C C . LEU A 1 328 ? -12.361 14.467 21.446 1.00 37.99 328 LEU A C 1
ATOM 2555 O O . LEU A 1 328 ? -13.550 14.727 21.668 1.00 38.81 328 LEU A O 1
ATOM 2560 N N . PHE A 1 329 ? -11.594 13.794 22.302 1.00 38.82 329 PHE A N 1
ATOM 2561 C CA . PHE A 1 329 ? -12.072 13.420 23.633 1.00 39.96 329 PHE A CA 1
ATOM 2562 C C . PHE A 1 329 ? -11.741 14.534 24.627 1.00 40.91 329 PHE A C 1
ATOM 2563 O O . PHE A 1 329 ? -11.956 14.395 25.835 1.00 41.79 329 PHE A O 1
#

InterPro domains:
  IPR022890 Ferredoxin--NADP reductase, type 2 [MF_01685] (7-328)
  IPR023753 FAD/NAD(P)-binding domain [PF07992] (8-308)
  IPR036188 FAD/NAD(P)-binding domain superfamily [G3DSA:3.50.50.60] (8-302)
  IPR036188 FAD/NAD(P)-binding domain superfamily [G3DSA:3.50.50.60] (128-246)
  IPR036188 FAD/NAD(P)-binding domain superfamily [SSF51905] (8-313)
  IPR050097 Ferredoxin--NADP reductase type 2 [PTHR48105] (5-293)

Secondary structure (DSSP, 8-state):
-EEEEEEEEEEEE--SHHHHHHHHHHHHTT--EEEE-SSSSS-HHHHHH-TTSEE--STT-SSEEHHHHHHHHHHHHTTS--EEE-S--EEEEEE-TTS-EEEEESSEEEEEEEEEE--TTS--EEPPP--TTGGGGBTTTEESS-S-GGGGBT-EEEEE-SSHHHHHHHHHHTTTBSEEEEE-SSSS-SS-HHHHHHHHHSS-EEETTEEEEEEE-SSS--EEEEEETTS--EEEEE-SEEEE---EE---GGGGGSS--EETTEEE--TTSB-SSTTEEE-GGGEE-TT----HHHHHHHHHHHHHHHHHHH-TTS-SSPPPHHHH-